Protein 7DKI (pdb70)

Nearest PDB structures (foldseek):
  7dki-assembly2_B  TM=1.009E+00  e=1.718E-21  Bombyx mori
  4n19-assembly1_A  TM=9.966E-01  e=3.597E-18  Homo sapiens
  8ppz-assembly1_A  TM=9.910E-01  e=3.225E-18  Homo sapiens
  4ipx-assembly1_A  TM=9.991E-01  e=5.568E-18  Homo sapiens
  1bl4-assembly1_B  TM=9.847E-01  e=4.727E-18  Homo sapiens

Secondary structure (DSSP, 8-state):
-EEEEEEE---SS--PPTT-EEEEEEEEEETT--EEEEHHHHTS-EEEETTTTSS-HHHHHHHTT--TT-EEEEEE-GGGTTTTT-BTTTB-TT--EEEEEEEEEE-/-EEEEEEE---SS--PPTT-EEEEEEEEEETT--EEEEHHHHTS-EEEETTTTSS-HHHHHHHTT--TT-EEEEEE-GGGTTTTT-BTTTB-TT--EEEEEEEEEE-

Organism: Bombyx mori (NCBI:txid7091)

Structure (mmCIF, N/CA/C/O backbone):
data_7DKI
#
_entry.id   7DKI
#
_cell.length_a   52.409
_cell.length_b   52.409
_cell.length_c   77.109
_cell.angle_alpha   90.000
_cell.angle_beta   90.000
_cell.angle_gamma   120.000
#
_symmetry.space_group_name_H-M   'P 32'
#
loop_
_entity.id
_entity.type
_entity.pdbx_description
1 polymer 'Peptidylprolyl isomerase'
2 non-polymer GLYCEROL
3 water water
#
loop_
_atom_site.group_PDB
_atom_site.id
_atom_site.type_symbol
_atom_site.label_atom_id
_atom_site.label_alt_id
_atom_site.label_comp_id
_atom_site.label_asym_id
_atom_site.label_entity_id
_atom_site.label_seq_id
_atom_site.pdbx_PDB_ins_code
_atom_site.Cartn_x
_atom_site.Cartn_y
_atom_site.Cartn_z
_atom_site.occupancy
_atom_site.B_iso_or_equiv
_atom_site.auth_seq_id
_atom_site.auth_comp_id
_atom_site.auth_asym_id
_atom_site.auth_atom_id
_atom_site.pdbx_PDB_model_num
ATOM 1 N N . GLY A 1 4 ? 7.740 49.592 47.198 1.00 34.74 4 GLY A N 1
ATOM 2 C CA . GLY A 1 4 ? 9.005 50.000 46.616 1.00 30.87 4 GLY A CA 1
ATOM 3 C C . GLY A 1 4 ? 9.851 48.823 46.182 1.00 30.26 4 GLY A C 1
ATOM 4 O O . GLY A 1 4 ? 9.849 48.432 45.012 1.00 29.03 4 GLY A O 1
ATOM 5 N N . VAL 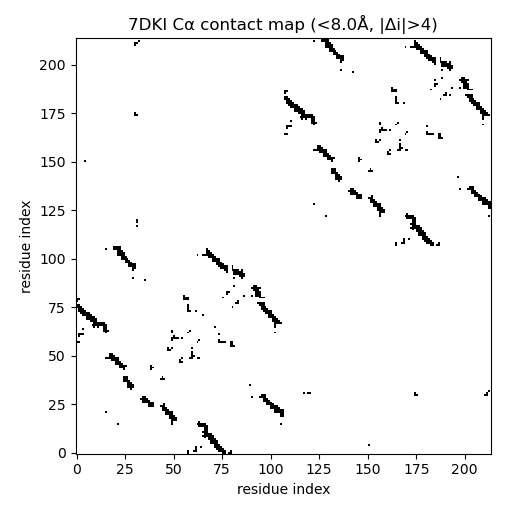A 1 5 ? 10.590 48.251 47.126 1.00 26.24 5 VAL A N 1
ATOM 6 C CA . VAL A 1 5 ? 11.404 47.076 46.866 1.00 24.46 5 VAL A CA 1
ATOM 7 C C . VAL A 1 5 ? 11.102 46.041 47.935 1.00 22.04 5 VAL A C 1
ATOM 8 O O . VAL A 1 5 ? 11.022 46.371 49.122 1.00 22.81 5 VAL A O 1
ATOM 12 N N . THR A 1 6 ? 10.905 44.802 47.508 1.00 16.87 6 THR A N 1
ATOM 13 C CA . THR A 1 6 ? 10.700 43.669 48.394 1.00 20.31 6 THR A CA 1
ATOM 14 C C . THR A 1 6 ? 11.911 42.748 48.309 1.00 20.17 6 THR A C 1
ATOM 15 O O . THR A 1 6 ? 12.367 42.411 47.210 1.00 20.55 6 THR A O 1
ATOM 19 N N . VAL A 1 7 ? 12.421 42.334 49.463 1.00 18.43 7 VAL A N 1
ATOM 20 C CA . VAL A 1 7 ? 13.550 41.412 49.550 1.00 18.88 7 VAL A CA 1
ATOM 21 C C . VAL A 1 7 ? 13.039 40.131 50.186 1.00 19.76 7 VAL A C 1
ATOM 22 O O . VAL A 1 7 ? 12.626 40.144 51.351 1.00 22.16 7 VAL A O 1
ATOM 26 N N . GLU A 1 8 ? 13.069 39.028 49.434 1.00 15.89 8 GLU A N 1
ATOM 27 C CA . GLU A 1 8 ? 12.651 37.710 49.918 1.00 21.49 8 GLU A CA 1
ATOM 28 C C . GLU A 1 8 ? 13.859 36.780 49.973 1.00 19.78 8 GLU A C 1
ATOM 29 O O . GLU A 1 8 ? 14.342 36.320 48.933 1.00 20.57 8 GLU A O 1
ATOM 35 N N . THR A 1 9 ? 14.317 36.472 51.180 1.00 21.17 9 THR A N 1
ATOM 36 C CA . THR A 1 9 ? 15.534 35.685 51.332 1.00 22.43 9 THR A CA 1
ATOM 37 C C . THR A 1 9 ? 15.325 34.249 50.868 1.00 22.87 9 THR A C 1
ATOM 38 O O . THR A 1 9 ? 14.351 33.592 51.249 1.00 23.34 9 THR A O 1
ATOM 42 N N . ILE A 1 10 ? 16.248 33.772 50.040 1.00 18.13 10 ILE A N 1
ATOM 43 C CA . ILE A 1 10 ? 16.271 32.391 49.589 1.00 21.53 10 ILE A CA 1
ATOM 44 C C . ILE A 1 10 ? 17.247 31.561 50.409 1.00 23.99 10 ILE A C 1
ATOM 45 O O . ILE A 1 10 ? 16.981 30.400 50.719 1.00 21.39 10 ILE A O 1
ATOM 50 N N . SER A 1 11 ? 18.394 32.149 50.744 1.00 20.54 11 SER A N 1
ATOM 51 C CA . SER A 1 11 ? 19.447 31.476 51.462 1.00 23.97 11 SER A CA 1
ATOM 52 C C . SER A 1 11 ? 20.029 32.546 52.385 1.00 21.31 11 SER A C 1
ATOM 53 O O . SER A 1 11 ? 20.292 33.676 51.927 1.00 20.71 11 SER A O 1
ATOM 56 N N . PRO A 1 12 ? 20.208 32.261 53.677 1.00 22.26 12 PRO A N 1
ATOM 57 C CA . PRO A 1 12 ? 20.622 33.320 54.606 1.00 17.90 12 PRO A CA 1
ATOM 58 C C . PRO A 1 12 ? 22.086 33.692 54.438 1.00 17.15 12 PRO A C 1
ATOM 59 O O . PRO A 1 12 ? 22.932 32.861 54.101 1.00 19.29 12 PRO A O 1
ATOM 63 N N . GLY A 1 13 ? 22.369 34.973 54.645 1.00 16.72 13 GLY A N 1
ATOM 64 C CA . GLY A 1 13 ? 23.728 35.436 54.829 1.00 17.64 13 GLY A CA 1
ATOM 65 C C . GLY A 1 13 ? 24.152 35.250 56.278 1.00 20.09 13 GLY A C 1
ATOM 66 O O . GLY A 1 13 ? 23.506 34.551 57.060 1.00 20.61 13 GLY A O 1
ATOM 67 N N . ASP A 1 14 ? 25.258 35.893 56.641 1.00 19.75 14 ASP A N 1
ATOM 68 C CA . ASP A 1 14 ? 25.750 35.746 58.011 1.00 20.62 14 ASP A CA 1
ATOM 69 C C . ASP A 1 14 ? 25.025 36.649 58.998 1.00 21.82 14 ASP A C 1
ATOM 70 O O . ASP A 1 14 ? 25.312 36.582 60.193 1.00 23.02 14 ASP A O 1
ATOM 75 N N . GLU A 1 15 ? 24.076 37.455 58.524 1.00 23.90 15 GLU A N 1
ATOM 76 C CA . GLU A 1 15 ? 23.359 38.445 59.327 1.00 24.63 15 GLU A CA 1
ATOM 77 C C . GLU A 1 15 ? 24.301 39.300 60.161 1.00 22.17 15 GLU A C 1
ATOM 78 O O . GLU A 1 15 ? 23.938 39.770 61.237 1.00 25.77 15 GLU A O 1
ATOM 84 N N . SER A 1 16 ? 25.518 39.529 59.668 1.00 19.64 16 SER A N 1
ATOM 85 C CA . SER A 1 16 ? 26.487 40.318 60.422 1.00 21.40 16 SER A CA 1
ATOM 86 C C . SER A 1 16 ? 27.191 41.343 59.550 1.00 22.23 16 SER A C 1
ATOM 87 O O . SER A 1 16 ? 27.572 42.410 60.038 1.00 22.72 16 SER A O 1
ATOM 90 N N . THR A 1 17 ? 27.406 41.015 58.272 1.00 17.94 17 THR A N 1
ATOM 91 C CA . THR A 1 17 ? 28.244 41.812 57.373 1.00 18.87 17 THR A CA 1
ATOM 92 C C . THR A 1 17 ? 27.325 42.447 56.329 1.00 16.67 17 THR A C 1
ATOM 93 O O . THR A 1 17 ? 26.907 41.783 55.378 1.00 16.06 17 THR A O 1
ATOM 97 N N . TYR A 1 18 ? 27.007 43.732 56.514 1.00 16.36 18 TYR A N 1
ATOM 98 C CA . TYR A 1 18 ? 26.061 44.474 55.684 1.00 16.43 18 TYR A CA 1
ATOM 99 C C . TYR A 1 18 ? 26.755 45.610 54.941 1.00 16.21 18 TYR A C 1
ATOM 100 O O . TYR A 1 18 ? 27.671 46.232 55.484 1.00 20.21 18 TYR A O 1
ATOM 109 N N . PRO A 1 19 ? 26.323 45.925 53.716 1.00 16.32 19 PRO A N 1
ATOM 110 C CA . PRO A 1 19 ?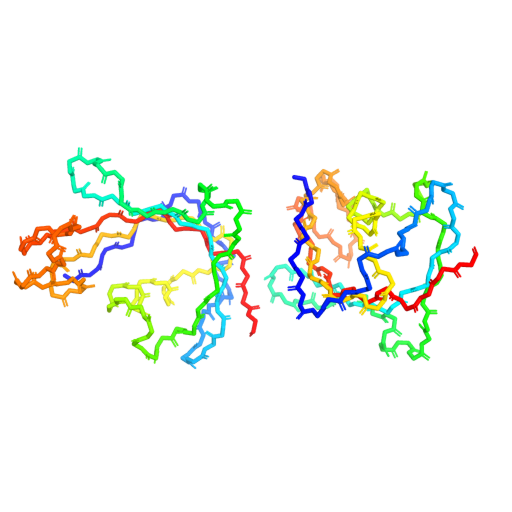 26.959 47.023 52.969 1.00 15.72 19 PRO A CA 1
ATOM 111 C C . PRO A 1 19 ? 26.767 48.368 53.653 1.00 16.96 19 PRO A C 1
ATOM 112 O O . PRO A 1 19 ? 25.718 48.651 54.242 1.00 20.37 19 PRO A O 1
ATOM 116 N N . LYS A 1 20 ? 27.795 49.201 53.563 1.00 16.20 20 LYS A N 1
ATOM 117 C CA . LYS A 1 20 ? 27.724 50.588 54.001 1.00 17.92 20 LYS A CA 1
ATOM 118 C C . LYS A 1 20 ? 27.544 51.503 52.801 1.00 18.78 20 LYS A C 1
ATOM 119 O O . LYS A 1 20 ? 27.841 51.138 51.664 1.00 16.83 20 LYS A O 1
ATOM 125 N N . SER A 1 21 ? 27.059 52.710 53.072 1.00 17.92 21 SER A N 1
ATOM 126 C CA . SER A 1 21 ? 26.847 53.679 52.009 1.00 19.45 21 SER A CA 1
ATOM 127 C C . SER A 1 21 ? 28.159 53.989 51.297 1.00 20.66 21 SER A C 1
ATOM 128 O O . SER A 1 21 ? 29.161 54.336 51.932 1.00 17.90 21 SER A O 1
ATOM 131 N N . GLY A 1 22 ? 28.151 53.857 49.965 1.00 20.37 22 GLY A N 1
ATOM 132 C CA . GLY A 1 22 ? 29.340 54.051 49.163 1.00 18.09 22 GLY A CA 1
ATOM 133 C C . GLY A 1 22 ? 30.233 52.834 49.019 1.00 22.86 22 GLY A C 1
ATOM 134 O O . GLY A 1 22 ? 31.208 52.888 48.261 1.00 22.95 22 GLY A O 1
ATOM 135 N N . GLN A 1 23 ? 29.942 51.734 49.704 1.00 18.26 23 GLN A N 1
ATOM 136 C CA . GLN A 1 23 ? 30.863 50.608 49.687 1.00 17.35 23 GLN A CA 1
ATOM 137 C C . GLN A 1 23 ? 30.780 49.851 48.363 1.00 22.94 23 GLN A C 1
ATOM 138 O O . GLN A 1 23 ? 29.717 49.740 47.748 1.00 18.25 23 GLN A O 1
ATOM 144 N N . THR A 1 24 ? 31.920 49.317 47.935 1.00 21.65 24 THR A N 1
ATOM 145 C CA . THR A 1 24 ? 31.932 48.425 46.787 1.00 21.29 24 THR A CA 1
ATOM 146 C C . THR A 1 24 ? 31.388 47.067 47.202 1.00 19.49 24 THR A C 1
ATOM 147 O O . THR A 1 24 ? 31.855 46.466 48.178 1.00 17.39 24 THR A O 1
ATOM 151 N N . VAL A 1 25 ? 30.385 46.608 46.460 1.00 15.57 25 VAL A N 1
ATOM 152 C CA . VAL A 1 25 ? 29.666 45.368 46.703 1.00 17.28 25 VAL A CA 1
ATOM 153 C C . VAL A 1 25 ? 29.852 44.467 45.487 1.00 16.72 25 VAL A C 1
ATOM 154 O O . VAL A 1 25 ? 29.908 44.961 44.355 1.00 18.66 25 VAL A O 1
ATOM 158 N N . VAL A 1 26 ? 29.949 43.156 45.711 1.00 16.75 26 VAL A N 1
ATOM 159 C CA . VAL A 1 26 ? 30.131 42.173 44.637 1.00 17.18 26 VAL A CA 1
ATOM 160 C C . VAL A 1 26 ? 28.985 41.172 44.693 1.00 16.62 26 VAL A C 1
ATOM 161 O O . VAL A 1 26 ? 28.790 40.500 45.712 1.00 15.88 26 VAL A O 1
ATOM 165 N N . VAL A 1 27 ? 28.244 41.053 43.589 1.00 19.41 27 VAL A N 1
ATOM 166 C CA . VAL A 1 27 ? 27.064 40.202 43.519 1.00 16.49 27 VAL A CA 1
ATOM 167 C C . VAL A 1 27 ? 27.131 39.338 42.266 1.00 14.21 27 VAL A C 1
ATOM 168 O O . VAL A 1 27 ? 27.828 39.653 41.297 1.00 14.82 27 VAL A O 1
ATOM 172 N N . HIS A 1 28 ? 26.392 38.229 42.301 1.00 12.68 28 HIS A N 1
ATOM 173 C CA . HIS A 1 28 ? 25.925 37.553 41.091 1.00 16.35 28 HIS A CA 1
ATOM 174 C C . HIS A 1 28 ? 24.417 37.752 41.003 1.00 16.97 28 HIS A C 1
ATOM 175 O O . HIS A 1 28 ? 23.715 37.655 42.016 1.00 13.99 28 HIS A O 1
ATOM 182 N N . TYR A 1 29 ? 23.910 38.024 39.806 1.00 13.09 29 TYR A N 1
ATOM 183 C CA . TYR A 1 29 ? 22.498 38.375 39.722 1.00 14.48 29 TYR A CA 1
ATOM 184 C C . TYR A 1 29 ? 21.925 37.957 38.382 1.00 17.02 29 TYR A C 1
ATOM 185 O O . TYR A 1 29 ? 22.646 37.789 37.395 1.00 16.13 29 TYR A O 1
ATOM 194 N N . THR A 1 30 ? 20.604 37.794 38.373 1.00 15.42 30 THR A N 1
ATOM 195 C CA . THR A 1 30 ? 19.817 37.632 37.164 1.00 15.73 30 THR A CA 1
ATOM 196 C C . THR A 1 30 ? 18.582 38.501 37.311 1.00 18.40 30 THR A C 1
ATOM 197 O O . THR A 1 30 ? 17.909 38.448 38.344 1.00 17.98 30 THR A O 1
ATOM 201 N N . GLY A 1 31 ? 18.292 39.298 36.288 1.00 15.59 31 GLY A N 1
ATOM 202 C CA . GLY A 1 31 ? 17.130 40.167 36.278 1.00 17.19 31 GLY A CA 1
ATOM 203 C C . GLY A 1 31 ? 16.141 39.710 35.220 1.00 20.91 31 GLY A C 1
ATOM 204 O O . GLY A 1 31 ? 16.524 39.412 34.083 1.00 16.53 31 GLY A O 1
ATOM 205 N N . THR A 1 32 ? 14.868 39.649 35.612 1.00 16.80 32 THR A N 1
ATOM 206 C CA . THR A 1 32 ? 13.811 39.234 34.700 1.00 19.56 32 THR A CA 1
ATOM 207 C C . THR A 1 32 ? 12.621 40.164 34.853 1.00 19.71 32 THR A C 1
ATOM 208 O O . THR A 1 32 ? 12.434 40.809 35.890 1.00 16.00 32 THR A O 1
ATOM 212 N N . LEU A 1 33 ? 11.821 40.226 33.793 1.00 17.70 33 LEU A N 1
ATOM 213 C CA . LEU A 1 33 ? 10.482 40.780 33.900 1.00 21.58 33 LEU A CA 1
ATOM 214 C C . LEU A 1 33 ? 9.589 39.787 34.635 1.00 20.37 33 LEU A C 1
ATOM 215 O O . LEU A 1 33 ? 9.912 38.603 34.768 1.00 20.93 33 LEU A O 1
ATOM 220 N N . THR A 1 34 ? 8.437 40.278 35.100 1.00 21.22 34 THR A N 1
ATOM 221 C CA . THR A 1 34 ? 7.535 39.420 35.859 1.00 24.81 34 THR A CA 1
ATOM 222 C C . THR A 1 34 ? 7.001 38.267 35.022 1.00 29.50 34 THR A C 1
ATOM 223 O O . THR A 1 34 ? 6.481 37.297 35.586 1.00 28.80 34 THR A O 1
ATOM 227 N N . ASN A 1 35 ? 7.123 38.335 33.697 1.00 28.33 35 ASN A N 1
ATOM 228 C CA . ASN A 1 35 ? 6.803 37.179 32.876 1.00 28.56 35 ASN A CA 1
ATOM 229 C C . ASN A 1 35 ? 7.959 36.190 32.814 1.00 31.31 35 ASN A C 1
ATOM 230 O O . ASN A 1 35 ? 7.879 35.194 32.091 1.00 28.49 35 ASN A O 1
ATOM 235 N N . GLY A 1 36 ? 9.022 36.439 33.572 1.00 32.14 36 GLY A N 1
ATOM 236 C CA . GLY A 1 36 ? 10.181 35.580 33.561 1.00 32.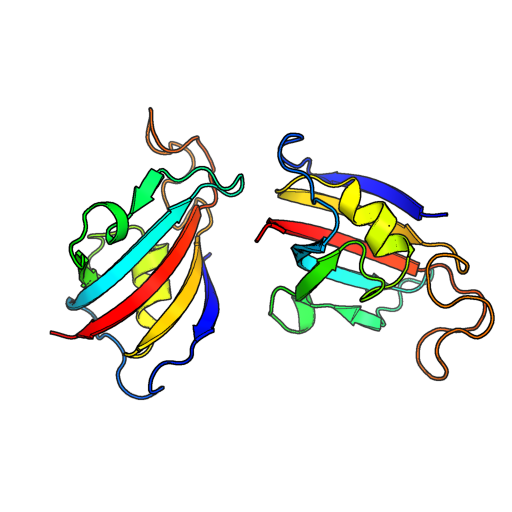38 36 GLY A CA 1
ATOM 237 C C . GLY A 1 36 ? 11.192 35.843 32.467 1.00 31.97 36 GLY A C 1
ATOM 238 O O . GLY A 1 36 ? 12.265 35.225 32.486 1.00 32.65 36 GLY A O 1
ATOM 239 N N . LYS A 1 37 ? 10.896 36.729 31.512 1.00 27.26 37 LYS A N 1
ATOM 240 C CA . LYS A 1 37 ? 11.865 37.049 30.463 1.00 29.40 37 LYS A CA 1
ATOM 241 C C . LYS A 1 37 ? 13.117 37.680 31.063 1.00 23.51 37 LYS A C 1
ATOM 242 O O . LYS A 1 37 ? 13.060 38.744 31.686 1.00 19.37 37 LYS A O 1
ATOM 248 N N . LYS A 1 38 ? 14.249 37.038 30.845 1.00 23.05 38 LYS A N 1
ATOM 249 C CA . LYS A 1 38 ? 15.514 37.526 31.355 1.00 23.31 38 LYS A CA 1
ATOM 250 C C . LYS A 1 38 ? 16.050 38.675 30.498 1.00 21.93 38 LYS A C 1
ATOM 251 O O . LYS A 1 38 ? 16.003 38.629 29.268 1.00 21.25 38 LYS A O 1
ATOM 257 N N . PHE A 1 39 ? 16.567 39.723 31.150 1.00 21.19 39 PHE A N 1
ATOM 258 C CA . PHE A 1 39 ? 17.171 40.823 30.409 1.00 18.83 39 PHE A CA 1
ATOM 259 C C . PHE A 1 39 ? 18.607 41.127 30.807 1.00 21.17 39 PHE A C 1
ATOM 260 O O . PHE A 1 39 ? 19.249 41.939 30.130 1.00 15.28 39 PHE A O 1
ATOM 268 N N . ASP A 1 40 ? 19.130 40.515 31.871 1.00 17.25 40 ASP A N 1
ATOM 269 C CA . ASP A 1 40 ? 20.491 40.790 32.320 1.00 16.45 40 ASP A CA 1
ATOM 270 C C . ASP A 1 40 ? 20.907 39.669 33.261 1.00 18.39 40 ASP A C 1
ATOM 271 O O . ASP A 1 40 ? 20.075 39.157 34.018 1.00 18.98 40 ASP A O 1
ATOM 276 N N . SER A 1 41 ? 22.179 39.282 33.212 1.00 14.86 41 SER A N 1
ATOM 277 C CA . SER A 1 41 ? 22.662 38.266 34.149 1.00 17.59 41 SER A CA 1
ATOM 278 C C . SER A 1 41 ? 24.179 38.309 34.209 1.00 15.80 41 SER A C 1
ATOM 279 O O . SER A 1 41 ? 24.840 38.060 33.197 1.00 14.81 41 SER A O 1
ATOM 282 N N . SER A 1 42 ? 24.734 38.588 35.394 1.00 13.89 42 SER A N 1
ATOM 283 C CA . SER A 1 42 ? 26.170 38.395 35.574 1.00 14.56 42 SER A CA 1
ATOM 284 C C . SER A 1 42 ? 26.545 36.916 35.508 1.00 17.23 42 SER A C 1
ATOM 285 O O . SER A 1 42 ? 27.690 36.576 35.191 1.00 16.39 42 SER A O 1
ATOM 288 N N . ARG A 1 43 ? 25.618 36.023 35.856 1.00 14.95 43 ARG A N 1
ATOM 289 C CA . ARG A 1 43 ? 25.928 34.602 35.779 1.00 16.94 43 ARG A CA 1
ATOM 290 C C . ARG A 1 43 ? 26.143 34.169 34.336 1.00 18.58 43 ARG A C 1
ATOM 291 O O . ARG A 1 43 ? 27.059 33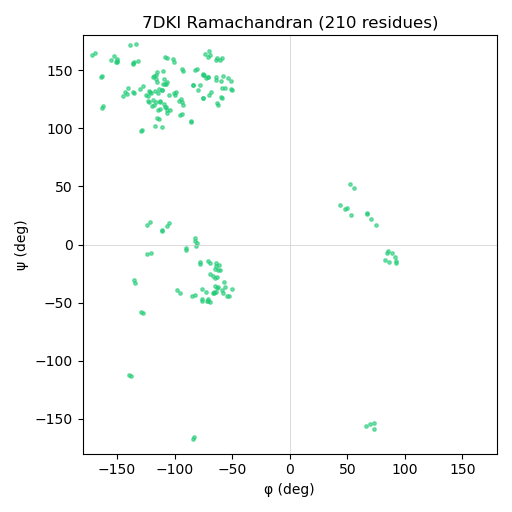.391 34.047 1.00 18.48 43 ARG A O 1
ATOM 299 N N . ASP A 1 44 ? 25.316 34.663 33.412 1.00 16.49 44 ASP A N 1
ATOM 300 C CA . ASP A 1 44 ? 25.541 34.366 32.001 1.00 19.26 44 ASP A CA 1
ATOM 301 C C . ASP A 1 44 ? 26.862 34.941 31.517 1.00 21.48 44 ASP A C 1
ATOM 302 O O . ASP A 1 44 ? 27.542 34.331 30.685 1.00 20.16 44 ASP A O 1
ATOM 307 N N . ARG A 1 45 ? 27.237 36.128 32.000 1.00 17.79 45 ARG A N 1
ATOM 308 C CA . ARG A 1 45 ? 28.541 36.669 31.627 1.00 17.19 45 ARG A CA 1
ATOM 309 C C . ARG A 1 45 ? 29.690 35.880 32.248 1.00 19.63 45 ARG A C 1
ATOM 310 O O . ARG A 1 45 ? 30.833 36.030 31.806 1.00 22.51 45 ARG A O 1
ATOM 318 N N . GLY A 1 46 ? 29.415 35.051 33.255 1.00 16.89 46 GLY A N 1
ATOM 319 C CA . GLY A 1 46 ? 30.466 34.331 33.953 1.00 19.00 46 GLY A CA 1
ATOM 320 C C . GLY A 1 46 ? 31.404 35.206 34.763 1.00 23.17 46 GLY A C 1
ATOM 321 O O . GLY A 1 46 ? 32.565 34.830 34.977 1.00 16.95 46 GLY A O 1
ATOM 322 N N . LYS A 1 47 ? 30.939 36.373 35.223 1.00 17.58 47 LYS A N 1
ATOM 323 C CA . LYS A 1 47 ? 31.781 37.257 36.026 1.00 21.91 47 LYS A CA 1
ATOM 324 C C . LYS A 1 47 ? 30.971 37.915 37.140 1.00 20.48 47 LYS A C 1
ATOM 325 O O . LYS A 1 47 ? 29.903 38.493 36.863 1.00 19.42 47 LYS A O 1
ATOM 331 N N . PRO A 1 48 ? 31.442 37.861 38.391 1.00 17.44 48 PRO A N 1
ATOM 332 C CA . PRO A 1 48 ? 30.765 38.606 39.459 1.00 18.48 48 PRO A CA 1
ATOM 333 C C . PRO A 1 48 ? 30.729 40.086 39.116 1.00 17.67 48 PRO A C 1
ATOM 334 O O . PRO A 1 48 ? 31.659 40.621 38.509 1.00 20.05 48 PRO A O 1
ATOM 338 N N . PHE A 1 49 ? 29.639 40.742 39.503 1.00 17.85 49 PHE A N 1
ATOM 339 C CA . PHE A 1 49 ? 29.397 42.138 39.155 1.00 18.36 49 PHE A CA 1
ATOM 340 C C . PHE A 1 49 ? 29.638 43.044 40.359 1.00 18.10 49 PHE A C 1
ATOM 341 O O . PHE A 1 49 ? 29.076 42.813 41.439 1.00 17.21 49 PHE A O 1
ATOM 349 N N . LYS A 1 50 ? 30.451 44.084 40.161 1.00 18.14 50 LYS A N 1
ATOM 350 C CA . LYS A 1 50 ? 30.820 45.029 41.211 1.00 22.13 50 LYS A CA 1
ATOM 351 C C . LYS A 1 50 ? 30.117 46.361 41.003 1.00 18.24 50 LYS A C 1
ATOM 352 O O . LYS A 1 50 ? 30.027 46.853 39.878 1.00 20.12 50 LYS A O 1
ATOM 358 N N . PHE A 1 51 ? 29.655 46.963 42.094 1.00 16.28 51 PHE A N 1
ATOM 359 C CA . PHE A 1 51 ? 29.089 48.302 42.022 1.00 18.87 51 PHE A CA 1
ATOM 360 C C . PHE A 1 51 ? 29.212 48.955 43.392 1.00 20.76 51 PHE A C 1
ATOM 361 O O . PHE A 1 51 ? 29.370 48.277 44.413 1.00 19.76 51 PHE A O 1
ATOM 369 N N . ARG A 1 52 ? 29.163 50.284 43.399 1.00 20.34 52 ARG A N 1
ATOM 370 C CA . ARG A 1 52 ? 29.176 51.044 44.645 1.00 23.37 52 ARG A CA 1
ATOM 371 C C . ARG A 1 52 ? 27.738 51.306 45.066 1.00 24.06 52 ARG A C 1
ATOM 372 O O . ARG A 1 52 ? 26.981 51.949 44.332 1.00 22.92 52 ARG A O 1
ATOM 380 N N . ILE A 1 53 ? 27.370 50.829 46.239 1.00 19.21 53 ILE A N 1
ATOM 381 C CA . ILE A 1 53 ? 25.988 50.936 46.670 1.00 17.88 53 ILE A CA 1
ATOM 382 C C . ILE A 1 53 ? 25.726 52.335 47.212 1.00 19.41 53 ILE A C 1
ATOM 383 O O . ILE A 1 53 ? 26.628 53.022 47.704 1.00 22.57 53 ILE A O 1
ATOM 388 N N . GLY A 1 54 ? 24.481 52.778 47.084 1.00 19.34 54 GLY A N 1
ATOM 389 C CA . GLY A 1 54 ? 24.088 54.059 47.630 1.00 22.86 54 GLY A CA 1
ATOM 390 C C . GLY A 1 54 ? 24.574 55.257 46.856 1.00 29.22 54 GLY A C 1
ATOM 391 O O . GLY A 1 54 ? 24.570 56.363 47.394 1.00 32.44 54 GLY A O 1
ATOM 392 N N . LYS A 1 55 ? 25.001 55.071 45.604 1.00 25.42 55 LYS A N 1
ATOM 393 C CA . LYS A 1 55 ? 25.522 56.150 44.773 1.00 25.70 55 LYS A CA 1
ATOM 394 C C . LYS A 1 55 ? 24.729 56.309 43.480 1.00 31.05 55 LYS A C 1
ATOM 395 O O . LYS A 1 55 ? 25.243 56.879 42.513 1.00 27.49 55 LYS A O 1
ATOM 401 N N . SER A 1 56 ? 23.504 55.785 43.422 1.00 29.67 56 SER A N 1
ATOM 402 C CA . SER A 1 56 ? 22.703 55.842 42.194 1.00 30.82 56 SER A CA 1
ATOM 403 C C . SER A 1 56 ? 23.453 55.276 40.986 1.00 28.03 56 SER A C 1
ATOM 404 O O . SER A 1 56 ? 23.181 55.652 39.844 1.00 33.58 56 SER A O 1
ATOM 407 N N . GLU A 1 57 ? 24.411 54.372 41.219 1.00 29.27 57 GLU A N 1
ATOM 408 C CA . GLU A 1 57 ? 25.077 53.651 40.136 1.00 27.76 57 GLU A CA 1
ATOM 409 C C . GLU A 1 57 ? 24.230 52.510 39.584 1.00 27.46 57 GLU A C 1
ATOM 410 O O . GLU A 1 57 ? 24.560 51.959 38.527 1.00 25.00 57 GLU A O 1
ATOM 416 N N . VAL A 1 58 ? 23.186 52.121 40.305 1.00 21.74 58 VAL A N 1
ATOM 417 C CA . VAL A 1 58 ? 22.259 51.070 39.919 1.00 21.47 58 VAL A CA 1
ATOM 418 C C . VAL A 1 58 ? 20.871 51.578 40.278 1.00 21.47 58 VAL A C 1
ATOM 419 O O . VAL A 1 58 ? 20.723 52.606 40.941 1.00 20.15 58 VAL A O 1
ATOM 423 N N . ILE A 1 59 ? 19.846 50.840 39.847 1.00 19.57 59 ILE A N 1
ATOM 424 C CA . ILE A 1 59 ? 18.483 51.287 40.122 1.00 19.82 59 ILE A CA 1
ATOM 425 C C . ILE A 1 59 ? 18.269 51.405 41.630 1.00 23.75 59 ILE A C 1
ATOM 426 O O . ILE A 1 59 ? 19.010 50.837 42.449 1.00 22.54 59 ILE A O 1
ATOM 431 N N . ARG A 1 60 ? 17.237 52.164 41.998 1.00 19.17 60 ARG A N 1
ATOM 432 C CA . ARG A 1 60 ? 17.016 52.459 43.407 1.00 23.60 60 ARG A CA 1
ATOM 433 C C . ARG A 1 60 ? 16.692 51.196 44.196 1.00 23.20 60 ARG A C 1
ATOM 434 O O . ARG A 1 60 ? 17.093 51.058 45.360 1.00 22.72 60 ARG A O 1
ATOM 442 N N . GLY A 1 61 ? 15.972 50.259 43.581 1.00 22.63 61 GLY A N 1
ATOM 443 C CA . GLY A 1 61 ? 15.680 49.003 44.254 1.00 19.66 61 GLY A CA 1
ATOM 444 C C . GLY A 1 61 ? 16.924 48.267 44.716 1.00 17.62 61 GLY A C 1
ATOM 445 O O . GLY A 1 61 ? 16.917 47.629 45.773 1.00 17.26 61 GLY A O 1
ATOM 446 N N . TRP A 1 62 ? 18.006 48.325 43.924 1.00 17.42 62 TRP A N 1
ATOM 447 C CA . TRP A 1 62 ? 19.262 47.705 44.347 1.00 20.55 62 TRP A CA 1
ATOM 448 C C . TRP A 1 62 ? 19.875 48.457 45.523 1.00 18.24 62 TRP A C 1
ATOM 449 O O . TRP A 1 62 ? 20.268 47.847 46.527 1.00 19.93 62 TRP A O 1
ATOM 460 N N . ASP A 1 63 ? 19.992 49.783 45.413 1.00 19.08 63 ASP A N 1
ATOM 461 C CA . ASP A 1 63 ? 20.574 50.548 46.513 1.00 23.73 63 ASP A CA 1
ATOM 462 C C . ASP A 1 63 ? 19.841 50.276 47.824 1.00 19.65 63 ASP A C 1
ATOM 463 O O . ASP A 1 63 ? 20.470 50.086 48.870 1.00 21.54 63 ASP A O 1
ATOM 468 N N . GLU A 1 64 ? 18.504 50.259 47.779 1.00 18.89 64 GLU A N 1
ATOM 469 C CA . GLU A 1 64 ? 17.700 49.990 48.970 1.00 24.09 64 GLU A CA 1
ATOM 470 C C . GLU A 1 64 ? 17.798 48.535 49.395 1.00 22.59 64 GLU A C 1
ATOM 471 O O . GLU A 1 64 ? 17.985 48.231 50.583 1.00 22.31 64 GLU A O 1
ATOM 477 N N . GLY A 1 65 ? 17.623 47.626 48.440 1.00 20.08 65 GLY A N 1
ATOM 478 C CA . GLY A 1 65 ? 17.452 46.216 48.724 1.00 20.27 65 GLY A CA 1
ATOM 479 C C . GLY A 1 65 ? 18.740 45.511 49.082 1.00 17.40 65 GLY A C 1
ATOM 480 O O . GLY A 1 65 ? 18.785 44.758 50.062 1.00 18.24 65 GLY A O 1
ATOM 481 N N . VAL A 1 66 ? 19.796 45.744 48.298 1.00 16.98 66 VAL A N 1
ATOM 482 C CA . VAL A 1 66 ? 21.060 45.074 48.581 1.00 17.52 66 VAL A CA 1
ATOM 483 C C . VAL A 1 66 ? 21.609 45.540 49.923 1.00 17.12 66 VAL A C 1
ATOM 484 O O . VAL A 1 66 ? 22.318 44.792 50.606 1.00 17.74 66 VAL A O 1
ATOM 488 N N . ALA A 1 67 ? 21.289 46.772 50.326 1.00 16.15 67 ALA A N 1
ATOM 489 C CA . ALA A 1 67 ? 21.718 47.248 51.638 1.00 17.36 67 ALA A CA 1
ATOM 490 C C . ALA A 1 67 ? 21.098 46.445 52.767 1.00 18.16 67 ALA A C 1
ATOM 491 O O . ALA A 1 67 ? 21.592 46.511 53.899 1.00 18.28 67 ALA A O 1
ATOM 493 N N . LYS A 1 68 ? 20.009 45.720 52.502 1.00 15.84 68 LYS A N 1
ATOM 494 C CA . LYS A 1 68 ? 19.387 44.875 53.511 1.00 16.13 68 LYS A CA 1
ATOM 495 C C . LYS A 1 68 ? 19.954 43.464 53.522 1.00 17.28 68 LYS A C 1
ATOM 496 O O . LYS A 1 68 ? 19.585 42.671 54.394 1.00 17.23 68 LYS A O 1
ATOM 502 N N . MET A 1 69 ? 20.841 43.129 52.585 1.00 15.55 69 MET A N 1
ATOM 503 C CA . MET A 1 69 ? 21.395 41.786 52.522 1.00 16.21 69 MET A CA 1
ATOM 504 C C . MET A 1 69 ? 22.705 41.706 53.300 1.00 17.63 69 MET A C 1
ATOM 505 O O . MET A 1 69 ? 23.454 42.682 53.397 1.00 15.26 69 MET A O 1
ATOM 510 N N . SER A 1 70 ? 22.979 40.529 53.860 1.00 16.70 70 SER A N 1
ATOM 511 C CA . SER A 1 70 ? 24.262 40.275 54.497 1.00 16.56 70 SER A CA 1
ATOM 512 C C . SER A 1 70 ? 25.102 39.345 53.622 1.00 16.74 70 SER A C 1
ATOM 513 O O . SER A 1 70 ? 24.586 38.639 52.750 1.00 15.78 70 SER A O 1
ATOM 516 N N . VAL A 1 71 ? 26.415 39.338 53.864 1.00 15.26 71 VAL A N 1
ATOM 517 C CA . VAL A 1 71 ? 27.304 38.565 53.001 1.00 15.27 71 VAL A CA 1
ATOM 518 C C . VAL A 1 71 ? 26.908 37.092 53.004 1.00 15.80 71 VAL A C 1
ATOM 519 O O . VAL A 1 71 ? 26.630 36.499 54.053 1.00 17.46 71 VAL A O 1
ATOM 523 N N . GLY A 1 72 ? 26.866 36.498 51.813 1.00 16.70 72 GLY A N 1
ATOM 524 C CA . GLY A 1 72 ? 26.422 35.135 51.652 1.00 16.75 72 GLY A CA 1
ATOM 525 C C . GLY A 1 72 ? 24.951 34.986 51.347 1.00 18.52 72 GLY A C 1
ATOM 526 O O . GLY A 1 72 ? 24.533 33.905 50.917 1.00 19.06 72 GLY A O 1
ATOM 527 N N . GLU A 1 73 ? 24.157 36.036 51.537 1.00 14.52 73 GLU A N 1
ATOM 528 C CA . GLU A 1 73 ? 22.720 35.927 51.343 1.00 15.35 73 GLU A CA 1
ATOM 529 C C . GLU A 1 73 ? 22.363 35.826 49.868 1.00 17.69 73 GLU A C 1
ATOM 530 O O . GLU A 1 73 ? 22.982 36.464 49.014 1.00 16.99 73 GLU A O 1
ATOM 536 N N . ARG A 1 74 ? 21.350 35.018 49.569 1.00 15.96 74 ARG A N 1
ATOM 537 C CA . ARG A 1 74 ? 20.732 34.990 48.251 1.00 16.24 74 ARG A CA 1
ATOM 538 C C . ARG A 1 74 ? 19.256 35.316 48.419 1.00 18.28 74 ARG A C 1
ATOM 539 O O . ARG A 1 74 ? 18.587 34.746 49.291 1.00 18.20 74 ARG A O 1
ATOM 547 N N . ALA A 1 75 ? 18.757 36.251 47.610 1.00 15.79 75 ALA A N 1
ATOM 548 C CA . ALA A 1 75 ? 17.401 36.743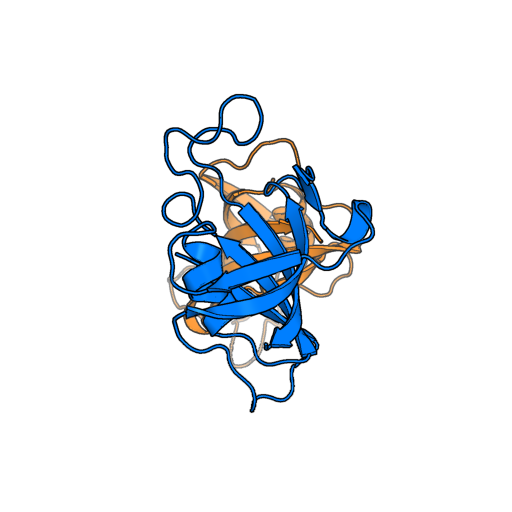 47.801 1.00 20.23 75 ALA A CA 1
ATOM 549 C C . ALA A 1 75 ? 16.807 37.167 46.469 1.00 20.58 75 ALA A C 1
ATOM 550 O O . ALA A 1 75 ? 17.525 37.461 45.505 1.00 20.27 75 ALA A O 1
ATOM 552 N N . LYS A 1 76 ? 15.478 37.181 46.426 1.00 17.62 76 LYS A N 1
ATOM 553 C CA . LYS A 1 76 ? 14.747 37.768 45.311 1.00 20.18 76 LYS A CA 1
ATOM 554 C C . LYS A 1 76 ? 14.414 39.209 45.673 1.00 20.61 76 LYS A C 1
ATOM 555 O O . LYS A 1 76 ? 13.823 39.465 46.727 1.00 19.92 76 LYS A O 1
ATOM 561 N N . LEU A 1 77 ? 14.818 40.142 44.816 1.00 17.94 77 LEU A N 1
ATOM 562 C CA . LEU A 1 77 ? 14.500 41.553 44.954 1.00 19.35 77 LEU A CA 1
ATOM 563 C C . LEU A 1 77 ? 13.467 41.910 43.906 1.00 21.19 77 LEU A C 1
ATOM 564 O O . LEU A 1 77 ? 13.761 41.867 42.703 1.00 19.81 77 LEU A O 1
ATOM 569 N N . THR A 1 78 ? 12.283 42.293 44.357 1.00 19.38 78 THR A N 1
ATOM 570 C CA . THR A 1 78 ? 11.233 42.761 43.472 1.00 19.44 78 THR A CA 1
ATOM 571 C C . THR A 1 78 ? 11.161 44.281 43.588 1.00 21.05 78 THR A C 1
ATOM 572 O O . THR A 1 78 ? 10.849 44.815 44.660 1.00 20.85 78 THR A O 1
ATOM 576 N N . CYS A 1 79 ? 11.469 44.964 42.488 1.00 19.86 79 CYS A N 1
ATOM 577 C CA . CYS A 1 79 ? 11.532 46.418 42.412 1.00 19.22 79 CYS A CA 1
ATOM 578 C C . CYS A 1 79 ? 10.352 46.916 41.590 1.00 21.40 79 CYS A C 1
ATOM 579 O O . CYS A 1 79 ? 10.213 46.547 40.419 1.00 24.67 79 CYS A O 1
ATOM 582 N N . SER A 1 80 ? 9.519 47.760 42.193 1.00 22.70 80 SER A N 1
ATOM 583 C CA . SER A 1 80 ? 8.433 48.400 41.470 1.00 27.53 80 SER A CA 1
ATOM 584 C C . SER A 1 80 ? 9.001 49.426 40.495 1.00 22.67 80 SER A C 1
ATOM 585 O O . SER A 1 80 ? 10.173 49.798 40.584 1.00 22.95 80 SER A O 1
ATOM 588 N N . PRO A 1 81 ? 8.179 49.914 39.559 1.00 24.44 81 PRO A N 1
ATOM 589 C CA . PRO A 1 81 ? 8.688 50.872 38.560 1.00 21.47 81 PRO A CA 1
ATOM 590 C C . PRO A 1 81 ? 9.405 52.064 39.164 1.00 23.54 81 PRO A C 1
ATOM 591 O O . PRO A 1 81 ? 10.473 52.446 38.670 1.00 23.69 81 PRO A O 1
ATOM 595 N N . ASP A 1 82 ? 8.849 52.666 40.222 1.00 21.46 82 ASP A N 1
ATOM 596 C CA . ASP A 1 82 ? 9.494 53.817 40.846 1.00 23.60 82 ASP A CA 1
ATOM 597 C C . ASP A 1 82 ? 10.878 53.491 41.387 1.00 26.48 82 ASP A C 1
ATOM 598 O O . ASP A 1 82 ? 11.687 54.405 41.581 1.00 27.08 82 ASP A O 1
ATOM 603 N N . TYR A 1 83 ? 11.165 52.219 41.662 1.00 22.10 83 TYR A N 1
ATOM 604 C CA . TYR A 1 83 ? 12.485 51.813 42.123 1.00 22.60 83 TYR A CA 1
ATOM 605 C C . TYR A 1 83 ? 13.286 51.124 41.029 1.00 22.59 83 TYR A C 1
ATOM 606 O O . TYR A 1 83 ? 14.252 50.414 41.324 1.00 20.77 83 TYR A O 1
ATOM 615 N N . ALA A 1 84 ? 12.897 51.315 39.773 1.00 21.95 84 ALA A N 1
ATOM 616 C CA . ALA A 1 84 ? 13.575 50.680 38.653 1.00 19.26 84 ALA A CA 1
ATOM 617 C C . ALA A 1 84 ? 13.674 51.686 37.511 1.00 18.30 84 ALA A C 1
ATOM 618 O O . ALA A 1 84 ? 14.355 52.706 37.652 1.00 19.01 84 ALA A O 1
ATOM 620 N N . TYR A 1 85 ? 12.974 51.455 36.401 1.00 21.99 85 TYR A N 1
ATOM 621 C CA . TYR A 1 85 ? 13.049 52.368 35.261 1.00 21.99 85 TYR A CA 1
ATOM 622 C C . TYR A 1 85 ? 11.761 53.156 35.021 1.00 24.22 85 TYR A C 1
ATOM 623 O O . TYR A 1 85 ? 11.621 53.791 33.968 1.00 26.72 85 TYR A O 1
ATOM 632 N N . GLY A 1 86 ? 10.820 53.131 35.960 1.00 23.59 86 GLY A N 1
ATOM 633 C CA . GLY A 1 86 ? 9.724 54.086 35.947 1.00 24.14 86 GLY A CA 1
ATOM 634 C C . GLY A 1 86 ? 8.739 53.970 34.788 1.00 26.09 86 GLY A C 1
ATOM 635 O O . GLY A 1 86 ? 8.552 52.915 34.168 1.00 23.83 86 GLY A O 1
ATOM 636 N N . GLN A 1 87 ? 8.083 55.102 34.513 1.00 27.40 87 GLN A N 1
ATOM 637 C CA . GLN A 1 87 ? 7.082 55.130 33.451 1.00 27.21 87 GLN A CA 1
ATOM 638 C C . GLN A 1 87 ? 7.741 55.062 32.074 1.00 25.51 87 GLN A C 1
ATOM 639 O O . GLN A 1 87 ? 7.267 54.345 31.188 1.00 27.01 87 GLN A O 1
ATOM 641 N N . GLN A 1 88 ? 8.855 55.772 31.885 1.00 22.85 88 GLN A N 1
ATOM 642 C CA . GLN A 1 88 ? 9.557 55.703 30.607 1.00 28.15 88 GLN A CA 1
ATOM 643 C C . GLN A 1 88 ? 10.094 54.301 30.342 1.00 30.51 88 GLN A C 1
ATOM 644 O O . GLN A 1 88 ? 10.021 53.803 29.213 1.00 30.29 88 GLN A O 1
ATOM 646 N N . GLY A 1 89 ? 10.636 53.644 31.366 1.00 23.93 89 GLY A N 1
ATOM 647 C CA . GLY A 1 89 ? 11.261 52.364 31.084 1.00 21.46 89 GLY A CA 1
ATOM 648 C C . GLY A 1 89 ? 12.582 52.561 30.348 1.00 24.04 89 GLY A C 1
ATOM 649 O O . GLY A 1 89 ? 13.211 53.617 30.398 1.00 26.06 89 GLY A O 1
ATOM 650 N N . HIS A 1 90 ? 13.009 51.506 29.663 1.00 24.10 90 HIS A N 1
ATOM 651 C CA . HIS A 1 90 ? 14.251 51.527 28.893 1.00 24.89 90 HIS A CA 1
ATOM 652 C C . HIS A 1 90 ? 13.906 51.038 27.495 1.00 25.36 90 HIS A C 1
ATOM 653 O O . HIS A 1 90 ? 13.780 49.820 27.276 1.00 23.78 90 HIS A O 1
ATOM 660 N N . PRO A 1 91 ? 13.713 51.946 26.536 1.00 31.46 91 PRO A N 1
ATOM 661 C CA . PRO A 1 91 ? 13.262 51.532 25.202 1.00 25.34 91 PRO A CA 1
ATOM 662 C C . PRO A 1 91 ? 14.117 50.405 24.640 1.00 24.45 91 PRO A C 1
ATOM 663 O O . PRO A 1 91 ? 15.349 50.441 24.702 1.00 26.99 91 PRO A O 1
ATOM 667 N N . GLY A 1 92 ? 13.443 49.388 24.101 1.00 25.64 92 GLY A N 1
ATOM 668 C CA . GLY A 1 92 ? 14.084 48.199 23.595 1.00 23.72 92 GLY A CA 1
ATOM 669 C C . GLY A 1 92 ? 14.340 47.117 24.622 1.00 23.96 92 GLY A C 1
ATOM 670 O O . GLY A 1 92 ? 14.607 45.972 24.237 1.00 23.22 92 GLY A O 1
ATOM 671 N N . VAL A 1 93 ? 14.255 47.436 25.916 1.00 22.03 93 VAL A N 1
ATOM 672 C CA . VAL A 1 93 ? 14.698 46.516 26.956 1.00 19.62 93 VAL A CA 1
ATOM 673 C C . VAL A 1 93 ? 13.624 46.337 28.024 1.00 19.28 93 VAL A C 1
ATOM 674 O O . VAL A 1 93 ? 13.192 45.215 28.300 1.00 19.47 93 VAL A O 1
ATOM 678 N N . ILE A 1 94 ? 13.212 47.427 28.658 1.00 17.79 94 ILE A N 1
ATOM 679 C CA . ILE A 1 94 ? 12.260 47.372 29.760 1.00 20.43 94 ILE A CA 1
ATOM 680 C C . ILE A 1 94 ? 11.035 48.184 29.361 1.00 19.60 94 ILE A C 1
ATOM 681 O O . ILE A 1 94 ? 11.147 49.387 29.099 1.00 21.07 94 ILE A O 1
ATOM 686 N N . PRO A 1 95 ? 9.859 47.572 29.288 1.00 22.20 95 PRO A N 1
ATOM 687 C CA . PRO A 1 95 ? 8.639 48.314 28.948 1.00 23.15 95 PRO A CA 1
ATOM 688 C C . PRO A 1 95 ? 8.311 49.368 29.992 1.00 23.73 95 PRO A C 1
ATOM 689 O O . PRO A 1 95 ? 8.769 49.304 31.147 1.00 19.84 95 PRO A O 1
ATOM 693 N N . PRO A 1 96 ? 7.493 50.348 29.626 1.00 25.81 96 PRO A N 1
ATOM 694 C CA . PRO A 1 96 ? 6.999 51.309 30.617 1.00 25.56 96 PRO A CA 1
ATOM 695 C C . PRO A 1 96 ? 6.347 50.607 31.806 1.00 21.34 96 PRO A C 1
ATOM 696 O O . PRO A 1 96 ? 5.724 49.551 31.668 1.00 22.66 96 PRO A O 1
ATOM 700 N N . ASN A 1 97 ? 6.551 51.178 32.994 1.00 23.28 97 ASN A N 1
ATOM 701 C CA . ASN A 1 97 ? 5.863 50.755 34.222 1.00 26.58 97 ASN A CA 1
ATOM 702 C C . ASN A 1 97 ? 6.062 49.268 34.521 1.00 27.18 97 ASN A C 1
ATOM 703 O O . ASN A 1 97 ? 5.114 48.531 34.819 1.00 21.26 97 ASN A O 1
ATOM 708 N N . SER A 1 98 ? 7.318 48.830 34.466 1.00 21.19 98 SER A N 1
ATOM 709 C CA . SER A 1 98 ? 7.657 47.426 34.626 1.00 18.39 98 SER A CA 1
ATOM 710 C C . SER A 1 98 ? 8.154 47.170 36.041 1.00 20.55 98 SER A C 1
ATOM 711 O O . SER A 1 98 ? 9.028 47.886 36.537 1.00 21.37 98 SER A O 1
ATOM 714 N N . THR A 1 99 ? 7.598 46.148 36.681 1.00 18.29 99 THR A N 1
ATOM 715 C CA . THR A 1 99 ? 8.201 45.607 37.886 1.00 22.31 99 THR A CA 1
ATOM 716 C C . THR A 1 99 ? 9.283 44.602 37.502 1.00 20.52 99 THR A C 1
ATOM 717 O O . THR A 1 99 ? 9.115 43.816 36.564 1.00 22.55 99 THR A O 1
ATOM 721 N N . LEU A 1 100 ? 10.415 44.666 38.200 1.00 20.31 100 LEU A N 1
ATOM 722 C CA . LEU A 1 100 ? 11.583 43.850 37.894 1.00 21.46 100 LEU A CA 1
ATOM 723 C C . LEU A 1 100 ? 11.866 42.897 39.047 1.00 20.08 100 LEU A C 1
ATOM 724 O O . LEU A 1 100 ? 11.762 43.280 40.216 1.00 19.78 100 LEU A O 1
ATOM 729 N N . ILE A 1 101 ? 12.234 41.664 38.712 1.00 17.40 101 ILE A N 1
ATOM 730 C CA . ILE A 1 101 ? 12.573 40.636 39.694 1.00 20.62 101 ILE A CA 1
ATOM 731 C C . ILE A 1 101 ? 14.036 40.274 39.502 1.00 17.57 101 ILE A C 1
ATOM 732 O O . ILE A 1 101 ? 14.433 39.848 38.413 1.00 18.33 101 ILE A O 1
ATOM 737 N N . PHE A 1 102 ? 14.829 40.424 40.556 1.00 18.93 102 PHE A N 1
ATOM 738 C CA . PHE A 1 102 ? 16.243 40.084 40.529 1.00 16.03 102 PHE A CA 1
ATOM 739 C C . PHE A 1 102 ? 16.513 38.963 41.515 1.00 21.45 102 PHE A C 1
ATOM 740 O O . PHE A 1 102 ? 16.060 39.012 42.665 1.00 17.76 102 PHE A O 1
ATOM 748 N N . ASP A 1 103 ? 17.241 37.956 41.056 1.00 16.80 103 ASP A N 1
ATOM 749 C CA . ASP A 1 103 ? 17.827 36.943 41.918 1.00 16.32 103 ASP A CA 1
ATOM 750 C C . ASP A 1 103 ? 19.264 37.391 42.189 1.00 20.16 103 ASP A C 1
ATOM 751 O O . ASP A 1 103 ? 20.086 37.426 41.272 1.00 18.93 103 ASP A O 1
ATOM 756 N N . VAL A 1 104 ? 19.558 37.769 43.432 1.00 19.40 104 VAL A N 1
ATOM 757 C CA . VAL A 1 104 ? 20.814 38.431 43.785 1.00 16.92 104 VAL A CA 1
ATOM 758 C C . VAL A 1 104 ? 21.502 37.639 44.886 1.00 18.88 104 VAL A C 1
ATOM 759 O O . VAL A 1 104 ? 20.896 37.373 45.928 1.00 17.91 104 VAL A O 1
ATOM 763 N N . GLU A 1 105 ? 22.776 37.306 44.678 1.00 18.79 105 GLU A N 1
ATOM 764 C CA . GLU A 1 105 ? 23.611 36.715 45.721 1.00 17.15 105 GLU A CA 1
ATOM 765 C C . GLU A 1 105 ? 24.714 37.697 46.105 1.00 18.18 105 GLU A C 1
ATOM 766 O O . GLU A 1 105 ? 25.505 38.114 45.250 1.00 15.25 105 GLU A O 1
ATOM 772 N N . LEU A 1 106 ? 24.780 38.053 47.387 1.00 15.26 106 LEU A N 1
ATOM 773 C CA . LEU A 1 106 ? 25.795 38.987 47.872 1.00 14.05 106 LEU A CA 1
ATOM 774 C C . LEU A 1 106 ? 27.061 38.187 48.194 1.00 17.10 106 LEU A C 1
ATOM 775 O O . LEU A 1 106 ? 27.123 37.484 49.206 1.00 14.55 106 LEU A O 1
ATOM 780 N N . LEU A 1 107 ? 28.079 38.308 47.340 1.00 16.51 107 LEU A N 1
ATOM 781 C CA . LEU A 1 107 ? 29.245 37.430 47.436 1.00 16.66 107 LEU A CA 1
ATOM 782 C C . LEU A 1 107 ? 30.272 37.939 48.444 1.00 20.03 107 LEU A C 1
ATOM 783 O O . LEU A 1 107 ? 30.816 37.154 49.230 1.00 17.65 107 LEU A O 1
ATOM 788 N N . ARG A 1 108 ? 30.563 39.236 48.431 1.00 17.08 108 ARG A N 1
ATOM 789 C CA . ARG A 1 108 ? 31.534 39.815 49.364 1.00 19.12 108 ARG A CA 1
ATOM 790 C C . ARG A 1 108 ? 31.438 41.330 49.267 1.00 15.90 108 ARG A C 1
ATOM 791 O O . ARG A 1 108 ? 30.864 41.868 48.315 1.00 13.82 108 ARG A O 1
ATOM 799 N N . LEU A 1 109 ? 32.012 42.006 50.263 1.00 16.18 109 LEU A N 1
ATOM 800 C CA . LEU A 1 109 ? 32.146 43.457 50.279 1.00 21.07 109 LEU A CA 1
ATOM 801 C C . LEU A 1 109 ? 33.612 43.842 50.103 1.00 21.56 109 LEU A C 1
ATOM 802 O O . LEU A 1 109 ? 34.511 43.103 50.505 1.00 22.68 109 LEU A O 1
ATOM 807 N N . GLU A 1 110 ? 33.856 44.999 49.493 1.00 20.75 110 GLU A N 1
ATOM 808 C CA . GLU A 1 110 ? 35.241 45.484 49.366 1.00 26.71 110 GLU A CA 1
ATOM 809 C C . GLU A 1 110 ? 35.365 46.939 49.812 1.00 25.03 110 GLU A C 1
ATOM 810 O O . GLU A 1 110 ? 34.938 47.277 50.922 1.00 23.52 110 GLU A O 1
ATOM 816 N N . GLY B 1 4 ? -18.591 25.979 43.054 1.00 37.01 4 GLY B N 1
ATOM 817 C CA . GLY B 1 4 ? -17.196 25.749 42.732 1.00 30.38 4 GLY B CA 1
ATOM 818 C C . GLY B 1 4 ? -16.308 26.879 43.201 1.00 29.54 4 GLY B C 1
ATOM 819 O O . GLY B 1 4 ? -16.301 27.249 44.379 1.00 27.14 4 GLY B O 1
ATOM 820 N N . VAL B 1 5 ? -15.535 27.431 42.279 1.00 23.00 5 VAL B N 1
ATOM 821 C CA . VAL B 1 5 ? -14.740 28.612 42.551 1.00 21.97 5 VAL B CA 1
ATOM 822 C C . VAL B 1 5 ? -15.056 29.632 41.475 1.00 23.36 5 VAL B C 1
ATOM 823 O O . VAL B 1 5 ? -15.178 29.286 40.295 1.00 21.45 5 VAL B O 1
ATOM 827 N N . THR B 1 6 ? -15.231 30.878 41.891 1.00 18.90 6 THR B N 1
ATOM 828 C CA . THR B 1 6 ? -15.492 31.991 40.996 1.00 21.19 6 THR B CA 1
ATOM 829 C C . THR B 1 6 ? -14.311 32.949 41.064 1.00 22.84 6 THR B C 1
ATOM 830 O O . THR B 1 6 ? -13.875 33.327 42.156 1.00 21.54 6 THR B O 1
ATOM 834 N N . VAL B 1 7 ? -13.794 33.335 39.904 1.00 18.81 7 VAL B N 1
ATOM 835 C CA . VAL B 1 7 ? -12.665 34.252 39.806 1.00 20.17 7 VAL B CA 1
ATOM 836 C C . VAL B 1 7 ? -13.186 35.541 39.195 1.00 21.87 7 VAL B C 1
ATOM 837 O O . VAL B 1 7 ? -13.674 35.533 38.061 1.00 21.90 7 VAL B O 1
ATOM 841 N N . GLU B 1 8 ? -13.120 36.638 39.949 1.00 15.53 8 GLU B N 1
ATOM 842 C CA . GLU B 1 8 ? -13.540 37.954 39.470 1.00 20.35 8 GLU B CA 1
ATOM 843 C C . GLU B 1 8 ? -12.329 38.872 39.413 1.00 22.65 8 GLU B C 1
ATOM 844 O O . GLU B 1 8 ? -11.833 39.317 40.454 1.00 20.02 8 GLU B O 1
ATOM 850 N N . THR B 1 9 ? -11.885 39.192 38.202 1.00 19.02 9 THR B N 1
ATOM 851 C CA . THR B 1 9 ? -10.656 39.958 38.039 1.00 21.81 9 THR B CA 1
ATOM 852 C C . THR B 1 9 ? -10.849 41.398 38.505 1.00 21.68 9 THR B C 1
ATOM 853 O O . THR B 1 9 ? -11.795 42.075 38.093 1.00 17.00 9 THR B O 1
ATOM 857 N N . ILE B 1 10 ? -9.952 41.855 39.373 1.00 20.41 10 ILE B N 1
ATOM 858 C CA . ILE B 1 10 ? -9.930 43.236 39.836 1.00 21.37 10 ILE B CA 1
ATOM 859 C C . ILE B 1 10 ? -8.960 44.081 39.019 1.00 24.75 10 ILE B C 1
ATOM 860 O O . ILE B 1 10 ? -9.254 45.233 38.700 1.00 23.38 10 ILE B O 1
ATOM 865 N N . SER B 1 11 ? -7.783 43.527 38.702 1.00 21.20 11 SER B N 1
ATOM 866 C CA . SER B 1 11 ? -6.775 44.197 37.874 1.00 23.33 11 SER B CA 1
ATOM 867 C C . SER B 1 11 ? -6.191 43.117 36.970 1.00 20.63 11 SER B C 1
ATOM 868 O O . SER B 1 11 ? -5.883 42.012 37.454 1.00 20.57 11 SER B O 1
ATOM 871 N N . PRO B 1 12 ? -6.031 43.386 35.674 1.00 22.31 12 PRO B N 1
ATOM 872 C CA . PRO B 1 12 ? -5.573 42.337 34.756 1.00 18.65 12 PRO B CA 1
ATOM 873 C C . PRO B 1 12 ? -4.112 41.975 34.966 1.00 16.73 12 PRO B C 1
ATOM 874 O O . PRO B 1 12 ? -3.276 42.823 35.293 1.00 16.92 12 PRO B O 1
ATOM 878 N N . GLY B 1 13 ? -3.815 40.695 34.789 1.00 15.77 13 GLY B N 1
ATOM 879 C CA . GLY B 1 13 ? -2.451 40.251 34.589 1.00 17.49 13 GLY B CA 1
ATOM 880 C C . GLY B 1 13 ? -2.075 40.386 33.123 1.00 20.04 13 GLY B C 1
ATOM 881 O O . GLY B 1 13 ? -2.774 41.012 32.324 1.00 17.77 13 GLY B O 1
ATOM 882 N N . ASP B 1 14 ? -0.954 39.767 32.760 1.00 18.08 14 ASP B N 1
ATOM 883 C CA . ASP B 1 14 ? -0.472 39.892 31.389 1.00 20.21 14 ASP B CA 1
ATOM 884 C C . ASP B 1 14 ? -1.191 38.968 30.420 1.00 20.52 14 ASP B C 1
ATOM 885 O O . ASP B 1 14 ? -0.863 38.979 29.235 1.00 25.11 14 ASP B O 1
ATOM 890 N N . GLU B 1 15 ? -2.164 38.188 30.895 1.00 22.30 15 GLU B N 1
ATOM 891 C CA . GLU B 1 15 ? -2.868 37.191 30.099 1.00 21.24 15 GLU B CA 1
ATOM 892 C C . GLU B 1 15 ? -1.925 36.373 29.225 1.00 21.78 15 GLU B C 1
ATOM 893 O O . GLU B 1 15 ? -2.281 35.968 28.115 1.00 24.11 15 GLU B O 1
ATOM 899 N N . SER B 1 16 ? -0.725 36.119 29.714 1.00 19.68 16 SER B N 1
ATOM 900 C CA . SER B 1 16 ? 0.269 35.345 28.973 1.00 19.23 16 SER B CA 1
ATOM 901 C C . SER B 1 16 ? 0.973 34.305 29.821 1.00 21.69 16 SER B C 1
ATOM 902 O O . SER B 1 16 ? 1.359 33.260 29.286 1.00 20.44 16 SER B O 1
ATOM 905 N N . THR B 1 17 ? 1.150 34.548 31.119 1.00 19.17 17 THR B N 1
ATOM 906 C CA . THR B 1 17 ? 2.011 33.755 31.983 1.00 18.01 17 THR B CA 1
ATOM 907 C C . THR B 1 17 ? 1.094 33.133 33.034 1.00 17.75 17 THR B C 1
ATOM 908 O O . THR B 1 17 ? 0.683 33.809 33.982 1.00 18.36 17 THR B O 1
ATOM 912 N N . TYR B 1 18 ? 0.767 31.852 32.858 1.00 15.53 18 TYR B N 1
ATOM 913 C CA . TYR B 1 18 ? -0.174 31.138 33.718 1.00 17.82 18 TYR B CA 1
ATOM 914 C C . TYR B 1 18 ? 0.520 30.011 34.478 1.00 14.03 18 TYR B C 1
ATOM 915 O O . TYR B 1 18 ? 1.465 29.408 33.962 1.00 17.31 18 TYR B O 1
ATOM 924 N N . PRO B 1 19 ? 0.070 29.696 35.698 1.00 15.45 19 PRO B N 1
ATOM 925 C CA . PRO B 1 19 ? 0.691 28.598 36.457 1.00 15.72 19 PRO B CA 1
ATOM 926 C C . PRO B 1 19 ? 0.513 27.250 35.773 1.00 16.95 19 PRO B C 1
ATOM 927 O O . PRO B 1 19 ? -0.545 26.947 35.213 1.00 18.46 19 PRO B O 1
ATOM 931 N N . LYS B 1 20 ? 1.560 26.432 35.842 1.00 15.96 20 LYS B N 1
ATOM 932 C CA . LYS B 1 20 ? 1.508 25.039 35.412 1.00 16.53 20 LYS B CA 1
ATOM 933 C C . LYS B 1 20 ? 1.344 24.127 36.618 1.00 16.89 20 LYS B C 1
ATOM 934 O O . LYS B 1 20 ? 1.695 24.480 37.742 1.00 16.91 20 LYS B O 1
ATOM 940 N N . SER B 1 21 ? 0.812 22.936 36.368 1.00 17.54 21 SER B N 1
ATOM 941 C CA . SER B 1 21 ? 0.608 21.975 37.442 1.00 19.33 21 SER B CA 1
ATOM 942 C C . SER B 1 21 ? 1.936 21.655 38.122 1.00 21.33 21 SER B C 1
ATOM 943 O O . SER B 1 21 ? 2.916 21.307 37.458 1.00 19.12 21 SER B O 1
ATOM 946 N N . GLY B 1 22 ? 1.972 21.809 39.453 1.00 21.44 22 GLY B N 1
ATOM 947 C CA . GLY B 1 22 ? 3.176 21.603 40.235 1.00 17.70 22 GLY B CA 1
ATOM 948 C C . GLY B 1 22 ? 4.060 22.820 40.410 1.00 23.98 22 GLY B C 1
ATOM 949 O O . GLY B 1 22 ? 5.030 22.757 41.177 1.00 22.79 22 GLY B O 1
ATOM 950 N N . GLN B 1 23 ? 3.766 23.924 39.735 1.00 16.63 23 GLN B N 1
ATOM 951 C CA . GLN B 1 23 ? 4.676 25.054 39.735 1.00 17.96 23 GLN B CA 1
ATOM 952 C C . GLN B 1 23 ? 4.617 25.808 41.058 1.00 20.35 23 GLN B C 1
ATOM 953 O O . GLN B 1 23 ? 3.564 25.929 41.687 1.00 16.59 23 GLN B O 1
ATOM 959 N N . THR B 1 24 ? 5.761 26.337 41.468 1.00 21.20 24 THR B N 1
ATOM 960 C CA . THR B 1 24 ? 5.765 27.226 42.614 1.00 22.25 24 THR B CA 1
ATOM 961 C C . THR B 1 24 ? 5.204 28.572 42.192 1.00 19.75 24 THR B C 1
ATOM 962 O O . THR B 1 24 ? 5.654 29.171 41.208 1.00 18.48 24 THR B O 1
ATOM 966 N N . VAL B 1 25 ? 4.191 29.013 42.928 1.00 16.84 25 VAL B N 1
ATOM 967 C CA . VAL B 1 25 ? 3.476 30.258 42.697 1.00 16.87 25 VAL B CA 1
ATOM 968 C C . VAL B 1 25 ? 3.658 31.150 43.920 1.00 18.27 25 VAL B C 1
ATOM 969 O O . VAL B 1 25 ? 3.720 30.650 45.050 1.00 17.84 25 VAL B O 1
ATOM 973 N N . VAL B 1 26 ? 3.751 32.461 43.703 1.00 16.49 26 VAL B N 1
ATOM 974 C CA . VAL B 1 26 ? 3.947 33.435 44.784 1.00 17.51 26 VAL B CA 1
ATOM 975 C C . VAL B 1 26 ? 2.811 34.449 44.720 1.00 18.50 26 VAL B C 1
ATOM 976 O O . VAL B 1 26 ? 2.614 35.094 43.685 1.00 14.34 26 VAL B O 1
ATOM 980 N N . VAL B 1 27 ? 2.078 34.603 45.828 1.00 16.76 27 VAL B N 1
ATOM 981 C CA . VAL B 1 27 ? 0.907 35.470 45.880 1.00 17.99 27 VAL B CA 1
ATOM 982 C C . VAL B 1 27 ? 0.939 36.299 47.157 1.00 14.48 27 VAL B C 1
ATOM 983 O O . VAL B 1 27 ? 1.587 35.945 48.144 1.00 14.94 27 VAL B O 1
ATOM 987 N N . HIS B 1 28 ? 0.231 37.421 47.116 1.00 11.49 28 HIS B N 1
ATOM 988 C CA . HIS B 1 28 ? -0.257 38.099 48.313 1.00 14.74 28 HIS B CA 1
ATOM 989 C C . HIS B 1 28 ? -1.764 37.890 48.375 1.00 17.29 28 HIS B C 1
ATOM 990 O O . HIS B 1 28 ? -2.448 37.983 47.345 1.00 16.96 28 HIS B O 1
ATOM 997 N N . TYR B 1 29 ? -2.286 37.609 49.568 1.00 14.10 29 TYR B N 1
ATOM 998 C CA . TYR B 1 29 ? -3.704 37.280 49.655 1.00 14.66 29 TYR B CA 1
ATOM 999 C C . TYR B 1 29 ? -4.277 37.694 51.002 1.00 17.15 29 TYR B C 1
ATOM 1000 O O . TYR B 1 29 ? -3.561 37.828 51.997 1.00 15.36 29 TYR B O 1
ATOM 1009 N N . THR B 1 30 ? -5.600 37.868 51.012 1.00 14.95 30 THR B N 1
ATOM 1010 C CA . THR B 1 30 ? -6.392 38.037 52.221 1.00 15.97 30 THR B CA 1
ATOM 1011 C C . THR B 1 30 ? -7.632 37.167 52.103 1.00 20.09 30 THR B C 1
ATOM 1012 O O . THR B 1 30 ? -8.331 37.217 51.085 1.00 20.55 30 THR B O 1
ATOM 1016 N N . GLY B 1 31 ? -7.901 36.375 53.138 1.00 16.60 31 GLY B N 1
ATOM 1017 C CA . GLY B 1 31 ? -9.063 35.500 53.179 1.00 18.23 31 GLY B CA 1
ATOM 1018 C C . GLY B 1 31 ? -10.063 35.972 54.217 1.00 21.91 31 GLY B C 1
ATOM 1019 O O . GLY B 1 31 ? -9.698 36.270 55.361 1.00 16.40 31 GLY B O 1
ATOM 1020 N N . THR B 1 32 ? -11.335 36.028 53.810 1.00 16.07 32 THR B N 1
ATOM 1021 C CA . THR B 1 32 ? -12.406 36.412 54.719 1.00 18.89 32 THR B CA 1
ATOM 1022 C C . THR B 1 32 ? -13.599 35.485 54.543 1.00 20.89 32 THR B C 1
ATOM 1023 O O . THR B 1 32 ? -13.791 34.863 53.490 1.00 20.83 32 THR B O 1
ATOM 1027 N N . LEU B 1 33 ? -14.388 35.395 55.608 1.00 16.92 33 LEU B N 1
ATOM 1028 C CA . LEU B 1 33 ? -15.733 34.855 55.532 1.00 22.64 33 LEU B CA 1
ATOM 1029 C C . LEU B 1 33 ? -16.636 35.843 54.795 1.00 21.94 33 LEU B C 1
ATOM 1030 O O . LEU B 1 33 ? -16.319 37.031 54.660 1.00 22.06 33 LEU B O 1
ATOM 1035 N N . THR B 1 34 ? -17.779 35.345 54.314 1.00 22.55 34 THR B N 1
ATOM 1036 C CA . THR B 1 34 ? -18.673 36.226 53.568 1.00 25.75 34 THR B CA 1
ATOM 1037 C C . THR B 1 34 ? -19.164 37.387 54.413 1.00 25.52 34 THR B C 1
ATOM 1038 O O . THR B 1 34 ? -19.648 38.381 53.863 1.00 27.65 34 THR B O 1
ATOM 1042 N N . ASN B 1 35 ? -19.054 37.295 55.734 1.00 28.20 35 ASN B N 1
ATOM 1043 C CA . ASN B 1 35 ? -19.426 38.439 56.547 1.00 26.22 35 ASN B CA 1
ATOM 1044 C C . ASN B 1 35 ? -18.308 39.465 56.639 1.00 30.75 35 ASN B C 1
ATOM 1045 O O . ASN B 1 35 ? -18.456 40.463 57.351 1.00 30.29 35 ASN B O 1
ATOM 1050 N N . GLY B 1 36 ? -17.197 39.247 55.941 1.00 31.78 36 GLY B N 1
ATOM 1051 C CA . GLY B 1 36 ? -16.078 40.159 55.998 1.00 33.44 36 GLY B CA 1
ATOM 1052 C C . GLY B 1 36 ? -15.035 39.853 57.054 1.00 29.09 36 GLY B C 1
ATOM 1053 O O . GLY B 1 36 ? -13.951 40.451 57.014 1.00 32.02 36 GLY B O 1
ATOM 1054 N N . LYS B 1 37 ? -15.308 38.939 57.983 1.00 26.96 37 LYS B N 1
ATOM 1055 C CA . LYS B 1 37 ? -14.319 38.597 59.001 1.00 29.44 37 LYS B CA 1
ATOM 1056 C C . LYS B 1 37 ? -13.070 37.982 58.363 1.00 24.37 37 LYS B C 1
ATOM 1057 O O . LYS B 1 37 ? -13.137 36.942 57.697 1.00 20.42 37 LYS B O 1
ATOM 1063 N N . LYS B 1 38 ? -11.926 38.607 58.609 1.00 22.70 38 LYS B N 1
ATOM 1064 C CA . LYS B 1 38 ? -10.650 38.137 58.082 1.00 24.52 38 LYS B CA 1
ATOM 1065 C C . LYS B 1 38 ? -10.114 36.980 58.928 1.00 21.22 38 LYS B C 1
ATOM 1066 O O . LYS B 1 38 ? -10.112 37.050 60.156 1.00 19.54 38 LYS B O 1
ATOM 1072 N N . PHE B 1 39 ? -9.666 35.902 58.278 1.00 20.28 39 PHE B N 1
ATOM 1073 C CA . PHE B 1 39 ? -9.046 34.802 59.010 1.00 18.10 39 PHE B CA 1
ATOM 1074 C C . PHE B 1 39 ? -7.611 34.500 58.590 1.00 20.85 39 PHE B C 1
ATOM 1075 O O . PHE B 1 39 ? -6.961 33.684 59.251 1.00 18.36 39 PHE B O 1
ATOM 1083 N N . ASP B 1 40 ? -7.096 35.121 57.526 1.00 16.61 40 ASP B N 1
ATOM 1084 C CA . ASP B 1 40 ? -5.735 34.855 57.065 1.00 16.97 40 ASP B CA 1
ATOM 1085 C C . ASP B 1 40 ? -5.306 35.987 56.138 1.00 19.01 40 ASP B C 1
ATOM 1086 O O . ASP B 1 40 ? -6.135 36.530 55.397 1.00 18.63 40 ASP B O 1
ATOM 1091 N N . SER B 1 41 ? -4.021 36.350 56.181 1.00 17.75 41 SER B N 1
ATOM 1092 C CA . SER B 1 41 ? -3.527 37.391 55.276 1.00 16.54 41 SER B CA 1
ATOM 1093 C C . SER B 1 41 ? -2.009 37.353 55.209 1.00 15.15 41 SER B C 1
ATOM 1094 O O . SER B 1 41 ? -1.342 37.625 56.208 1.00 16.37 41 SER B O 1
ATOM 1097 N N . SER B 1 42 ? -1.456 37.074 54.028 1.00 13.95 42 SER B N 1
ATOM 1098 C CA . SER B 1 42 ? -0.015 37.248 53.866 1.00 15.97 42 SER B CA 1
ATOM 1099 C C . SER B 1 42 ? 0.374 38.725 53.897 1.00 15.66 42 SER B C 1
ATOM 1100 O O . SER B 1 42 ? 1.525 39.062 54.202 1.00 17.12 42 SER B O 1
ATOM 1103 N N . ARG B 1 43 ? -0.552 39.620 53.547 1.00 14.12 43 ARG B N 1
ATOM 1104 C CA . ARG B 1 43 ? -0.241 41.040 53.634 1.00 15.99 43 ARG B CA 1
ATOM 1105 C C . ARG B 1 43 ? -0.035 41.448 55.088 1.00 18.26 43 ARG B C 1
ATOM 1106 O O . ARG B 1 43 ? 0.903 42.185 55.405 1.00 20.21 43 ARG B O 1
ATOM 1114 N N . ASP B 1 44 ? -0.881 40.948 55.992 1.00 15.84 44 ASP B N 1
ATOM 1115 C CA . ASP B 1 44 ? -0.680 41.232 57.408 1.00 18.04 44 ASP B CA 1
ATOM 1116 C C . ASP B 1 44 ? 0.649 40.669 57.889 1.00 18.75 44 ASP B C 1
ATOM 1117 O O . ASP B 1 44 ? 1.321 41.275 58.731 1.00 18.47 44 ASP B O 1
ATOM 1122 N N . ARG B 1 45 ? 1.047 39.505 57.376 1.00 18.20 45 ARG B N 1
ATOM 1123 C CA . ARG B 1 45 ? 2.356 38.978 57.747 1.00 17.25 45 ARG B CA 1
ATOM 1124 C C . ARG B 1 45 ? 3.496 39.776 57.132 1.00 18.81 45 ARG B C 1
ATOM 1125 O O . ARG B 1 45 ? 4.639 39.618 57.569 1.00 20.35 45 ARG B O 1
ATOM 1133 N N . GLY B 1 46 ? 3.214 40.624 56.144 1.00 18.37 46 GLY B N 1
ATOM 1134 C CA . GLY B 1 46 ? 4.263 41.347 55.455 1.00 16.94 46 GLY B CA 1
ATOM 1135 C C . GLY B 1 46 ? 5.188 40.475 54.633 1.00 22.56 46 GLY B C 1
ATOM 1136 O O . GLY B 1 46 ? 6.349 40.842 54.427 1.00 19.34 46 GLY B O 1
ATOM 1137 N N . LYS B 1 47 ? 4.704 39.327 54.150 1.00 17.21 47 LYS B N 1
ATOM 1138 C CA . LYS B 1 47 ? 5.538 38.413 53.370 1.00 21.72 47 LYS B CA 1
ATOM 1139 C C . LYS B 1 47 ? 4.755 37.704 52.268 1.00 19.57 47 LYS B C 1
ATOM 1140 O O . LYS B 1 47 ? 3.705 37.102 52.563 1.00 17.54 47 LYS B O 1
ATOM 1146 N N . PRO B 1 48 ? 5.229 37.746 51.018 1.00 17.90 48 PRO B N 1
ATOM 1147 C CA . PRO B 1 48 ? 4.550 37.000 49.948 1.00 19.17 48 PRO B CA 1
ATOM 1148 C C . PRO B 1 48 ? 4.515 35.514 50.271 1.00 16.60 48 PRO B C 1
ATOM 1149 O O . PRO B 1 48 ? 5.467 34.953 50.813 1.00 20.58 48 PRO B O 1
ATOM 1153 N N . PHE B 1 49 ? 3.391 34.882 49.954 1.00 17.96 49 PHE B N 1
ATOM 1154 C CA . PHE B 1 49 ? 3.160 33.482 50.283 1.00 19.47 49 PHE B CA 1
ATOM 1155 C C . PHE B 1 49 ? 3.426 32.599 49.067 1.00 17.88 49 PHE B C 1
ATOM 1156 O O . PHE B 1 49 ? 2.909 32.861 47.973 1.00 17.60 49 PHE B O 1
ATOM 1164 N N . LYS B 1 50 ? 4.243 31.564 49.257 1.00 18.19 50 LYS B N 1
ATOM 1165 C CA . LYS B 1 50 ? 4.615 30.638 48.189 1.00 19.89 50 LYS B CA 1
ATOM 1166 C C . LYS B 1 50 ? 3.930 29.296 48.397 1.00 19.38 50 LYS B C 1
ATOM 1167 O O . LYS B 1 50 ? 3.879 28.790 49.518 1.00 21.90 50 LYS B O 1
ATOM 1173 N N . PHE B 1 51 ? 3.433 28.703 47.317 1.00 17.25 51 PHE B N 1
ATOM 1174 C CA . PHE B 1 51 ? 2.909 27.348 47.390 1.00 18.51 51 PHE B CA 1
ATOM 1175 C C . PHE B 1 51 ? 3.048 26.692 46.025 1.00 19.00 51 PHE B C 1
ATOM 1176 O O . PHE B 1 51 ? 3.256 27.364 45.011 1.00 20.14 51 PHE B O 1
ATOM 1184 N N . ARG B 1 52 ? 2.963 25.366 46.015 1.00 18.47 52 ARG B N 1
ATOM 1185 C CA . ARG B 1 52 ? 2.950 24.598 44.775 1.00 21.96 52 ARG B CA 1
ATOM 1186 C C . ARG B 1 52 ? 1.501 24.361 44.375 1.00 23.75 52 ARG B C 1
ATOM 1187 O O . ARG B 1 52 ? 0.728 23.777 45.146 1.00 22.04 52 ARG B O 1
ATOM 1195 N N . ILE B 1 53 ? 1.141 24.802 43.180 1.00 17.49 53 ILE B N 1
ATOM 1196 C CA . ILE B 1 53 ? -0.235 24.704 42.725 1.00 16.21 53 ILE B CA 1
ATOM 1197 C C . ILE B 1 53 ? -0.495 23.307 42.180 1.00 17.44 53 ILE B C 1
ATOM 1198 O O . ILE B 1 53 ? 0.405 22.636 41.665 1.00 21.64 53 ILE B O 1
ATOM 1203 N N . GLY B 1 54 ? -1.738 22.860 42.301 1.00 18.48 54 GLY B N 1
ATOM 1204 C CA . GLY B 1 54 ? -2.100 21.557 41.778 1.00 22.27 54 GLY B CA 1
ATOM 1205 C C . GLY B 1 54 ? -1.521 20.394 42.543 1.00 27.21 54 GLY B C 1
ATOM 1206 O O . GLY B 1 54 ? -1.397 19.302 41.991 1.00 30.16 54 GLY B O 1
ATOM 1207 N N . LYS B 1 55 ? -1.153 20.595 43.806 1.00 24.77 55 LYS B N 1
ATOM 1208 C CA . LYS B 1 55 ? -0.613 19.528 44.639 1.00 25.72 55 LYS B CA 1
ATOM 1209 C C . LYS B 1 55 ? -1.415 19.354 45.926 1.00 30.11 55 LYS B C 1
ATOM 1210 O O . LYS B 1 55 ? -0.919 18.753 46.882 1.00 30.87 55 LYS B O 1
ATOM 1216 N N . SER B 1 56 ? -2.636 19.892 45.976 1.00 30.64 56 SER B N 1
ATOM 1217 C CA . SER B 1 56 ? -3.458 19.885 47.196 1.00 32.92 56 SER B CA 1
ATOM 1218 C C . SER B 1 56 ? -2.691 20.382 48.423 1.00 30.96 56 SER B C 1
ATOM 1219 O O . SER B 1 56 ? -2.944 19.941 49.548 1.00 33.55 56 SER B O 1
ATOM 1222 N N . GLU B 1 57 ? -1.741 21.299 48.223 1.00 31.25 57 GLU B N 1
ATOM 1223 C CA . GLU B 1 57 ? -1.120 22.009 49.337 1.00 26.18 57 GLU B CA 1
ATOM 1224 C C . GLU B 1 57 ? -2.011 23.122 49.880 1.00 26.62 57 GLU B C 1
ATOM 1225 O O . GLU B 1 57 ? -1.755 23.636 50.974 1.00 25.55 57 GLU B O 1
ATOM 1231 N N . VAL B 1 58 ? -3.018 23.527 49.112 1.00 24.14 58 VAL B N 1
ATOM 1232 C CA . VAL B 1 58 ? -3.958 24.574 49.474 1.00 20.99 58 VAL B CA 1
ATOM 1233 C C . VAL B 1 58 ? -5.347 24.040 49.151 1.00 21.12 58 VAL B C 1
ATOM 1234 O O . VAL B 1 58 ? -5.496 22.978 48.548 1.00 21.75 58 VAL B O 1
ATOM 1238 N N . ILE B 1 59 ? -6.374 24.790 49.549 1.00 18.63 59 ILE B N 1
ATOM 1239 C CA . ILE B 1 59 ? -7.729 24.335 49.256 1.00 18.22 59 ILE B CA 1
ATOM 1240 C C . ILE B 1 59 ? -7.941 24.219 47.743 1.00 24.08 59 ILE B C 1
ATOM 1241 O O . ILE B 1 59 ? -7.240 24.836 46.924 1.00 21.32 59 ILE B O 1
ATOM 1246 N N . ARG B 1 60 ? -8.936 23.410 47.378 1.00 18.34 60 ARG B N 1
ATOM 1247 C CA . ARG B 1 60 ? -9.200 23.140 45.971 1.00 22.08 60 ARG B CA 1
ATOM 1248 C C . ARG B 1 60 ? -9.511 24.417 45.194 1.00 21.62 60 ARG B C 1
ATOM 1249 O O . ARG B 1 60 ? -9.085 24.572 44.046 1.00 23.23 60 ARG B O 1
ATOM 1257 N N . GLY B 1 61 ? -10.265 25.341 45.791 1.00 22.22 61 GLY B N 1
ATOM 1258 C CA . GLY B 1 61 ? -10.541 26.592 45.106 1.00 18.83 61 GLY B CA 1
ATOM 1259 C C . GLY B 1 61 ? -9.292 27.358 44.709 1.00 17.36 61 GLY B C 1
ATOM 1260 O O . GLY B 1 61 ? -9.293 28.066 43.699 1.00 19.73 61 GLY B O 1
ATOM 1261 N N . TRP B 1 62 ? -8.216 27.254 45.500 1.00 18.32 62 TRP B N 1
ATOM 1262 C CA . TRP B 1 62 ? -6.955 27.873 45.090 1.00 17.93 62 TRP B CA 1
ATOM 1263 C C . TRP B 1 62 ? -6.327 27.126 43.915 1.00 19.14 62 TRP B C 1
ATOM 1264 O O . TRP B 1 62 ? -5.868 27.747 42.949 1.00 20.54 62 TRP B O 1
ATOM 1275 N N . ASP B 1 63 ? -6.260 25.792 43.991 1.00 17.77 63 ASP B N 1
ATOM 1276 C CA . ASP B 1 63 ? -5.665 25.048 42.883 1.00 22.62 63 ASP B CA 1
ATOM 1277 C C . ASP B 1 63 ? -6.398 25.342 41.578 1.00 19.11 63 ASP B C 1
ATOM 1278 O O . ASP B 1 63 ? -5.769 25.512 40.527 1.00 20.90 63 ASP B O 1
ATOM 1283 N N . GLU B 1 64 ? -7.731 25.405 41.633 1.00 18.95 64 GLU B N 1
ATOM 1284 C CA . GLU B 1 64 ? -8.534 25.708 40.449 1.00 21.37 64 GLU B CA 1
ATOM 1285 C C . GLU B 1 64 ? -8.404 27.164 40.040 1.00 18.45 64 GLU B C 1
ATOM 1286 O O . GLU B 1 64 ? -8.242 27.481 38.849 1.00 18.23 64 GLU B O 1
ATOM 1292 N N . GLY B 1 65 ? -8.559 28.064 41.007 1.00 16.72 65 GLY B N 1
ATOM 1293 C CA . GLY B 1 65 ? -8.743 29.471 40.717 1.00 16.88 65 GLY B CA 1
ATOM 1294 C C . GLY B 1 65 ? -7.461 30.164 40.318 1.00 16.10 65 GLY B C 1
ATOM 1295 O O . GLY B 1 65 ? -7.418 30.883 39.316 1.00 18.03 65 GLY B O 1
ATOM 1296 N N . VAL B 1 66 ? -6.405 29.959 41.106 1.00 14.56 66 VAL B N 1
ATOM 1297 C CA . VAL B 1 66 ? -5.141 30.614 40.802 1.00 15.94 66 VAL B CA 1
ATOM 1298 C C . VAL B 1 66 ? -4.600 30.138 39.461 1.00 16.51 66 VAL B C 1
ATOM 1299 O O . VAL B 1 66 ? -3.884 30.880 38.774 1.00 17.11 66 VAL B O 1
ATOM 1303 N N . ALA B 1 67 ? -4.934 28.902 39.062 1.00 15.10 67 ALA B N 1
ATOM 1304 C CA . ALA B 1 67 ? -4.524 28.410 37.753 1.00 15.10 67 ALA B CA 1
ATOM 1305 C C . ALA B 1 67 ? -5.115 29.233 36.626 1.00 17.47 67 ALA B C 1
ATOM 1306 O O . ALA B 1 67 ? -4.583 29.196 35.510 1.00 18.49 67 ALA B O 1
ATOM 1308 N N . LYS B 1 68 ? -6.217 29.948 36.875 1.00 15.68 68 LYS B N 1
ATOM 1309 C CA . LYS B 1 68 ? -6.824 30.794 35.854 1.00 16.81 68 LYS B CA 1
ATOM 1310 C C . LYS B 1 68 ? -6.272 32.211 35.862 1.00 17.41 68 LYS B C 1
ATOM 1311 O O . LYS B 1 68 ? -6.665 33.016 35.014 1.00 18.19 68 LYS B O 1
ATOM 1317 N N . MET B 1 69 ? -5.387 32.546 36.797 1.00 15.96 69 MET B N 1
ATOM 1318 C CA . MET B 1 69 ? -4.829 33.890 36.847 1.00 17.05 69 MET B CA 1
ATOM 1319 C C . MET B 1 69 ? -3.515 33.944 36.071 1.00 16.43 69 MET B C 1
ATOM 1320 O O . MET B 1 69 ? -2.792 32.951 35.979 1.00 16.27 69 MET B O 1
ATOM 1325 N N . SER B 1 70 ? -3.204 35.117 35.518 1.00 16.71 70 SER B N 1
ATOM 1326 C CA . SER B 1 70 ? -1.899 35.352 34.922 1.00 16.69 70 SER B CA 1
ATOM 1327 C C . SER B 1 70 ? -1.086 36.300 35.798 1.00 16.75 70 SER B C 1
ATOM 1328 O O . SER B 1 70 ? -1.622 37.015 36.652 1.00 18.87 70 SER B O 1
ATOM 1331 N N . VAL B 1 71 ? 0.234 36.295 35.588 1.00 17.00 71 VAL B N 1
ATOM 1332 C CA . VAL B 1 71 ? 1.113 37.084 36.444 1.00 15.06 71 VAL B CA 1
ATOM 1333 C C . VAL B 1 71 ? 0.688 38.546 36.439 1.00 17.85 71 VAL B C 1
ATOM 1334 O O . VAL B 1 71 ? 0.403 39.132 35.387 1.00 16.75 71 VAL B O 1
ATOM 1338 N N . GLY B 1 72 ? 0.636 39.144 37.630 1.00 16.06 72 GLY B N 1
ATOM 1339 C CA . GLY B 1 72 ? 0.217 40.513 37.784 1.00 16.98 72 GLY B CA 1
ATOM 1340 C C . GLY B 1 72 ? -1.258 40.684 38.053 1.00 20.14 72 GLY B C 1
ATOM 1341 O O . GLY B 1 72 ? -1.672 41.762 38.492 1.00 18.34 72 GLY B O 1
ATOM 1342 N N . GLU B 1 73 ? -2.058 39.650 37.814 1.00 14.65 73 GLU B N 1
ATOM 1343 C CA . GLU B 1 73 ? -3.494 39.757 38.008 1.00 15.90 73 GLU B CA 1
ATOM 1344 C C . GLU B 1 73 ? -3.835 39.834 39.487 1.00 16.35 73 GLU B C 1
ATOM 1345 O O . GLU B 1 73 ? -3.185 39.204 40.325 1.00 16.71 73 GLU B O 1
ATOM 1351 N N . ARG B 1 74 ? -4.860 40.623 39.801 1.00 16.10 74 ARG B N 1
ATOM 1352 C CA . ARG B 1 74 ? -5.467 40.658 41.125 1.00 17.20 74 ARG B CA 1
ATOM 1353 C C . ARG B 1 74 ? -6.944 40.320 40.976 1.00 19.97 74 ARG B C 1
ATOM 1354 O O . ARG B 1 74 ? -7.622 40.869 40.096 1.00 20.07 74 ARG B O 1
ATOM 1362 N N . ALA B 1 75 ? -7.439 39.401 41.807 1.00 17.31 75 ALA B N 1
ATOM 1363 C CA . ALA B 1 75 ? -8.806 38.923 41.632 1.00 19.08 75 ALA B CA 1
ATOM 1364 C C . ALA B 1 75 ? -9.406 38.507 42.966 1.00 21.05 75 ALA B C 1
ATOM 1365 O O . ALA B 1 75 ? -8.695 38.248 43.944 1.00 20.23 75 ALA B O 1
ATOM 1367 N N . LYS B 1 76 ? -10.736 38.468 42.997 1.00 19.29 76 LYS B N 1
ATOM 1368 C CA . LYS B 1 76 ? -11.481 37.900 44.114 1.00 19.78 76 LYS B CA 1
ATOM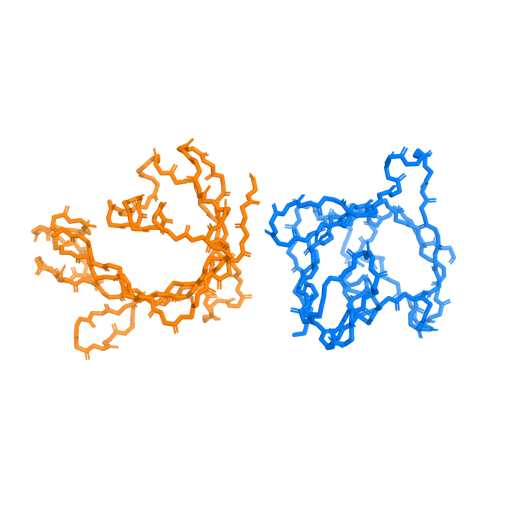 1369 C C . LYS B 1 76 ? -11.826 36.463 43.747 1.00 19.75 76 LYS B C 1
ATOM 1370 O O . LYS B 1 76 ? -12.412 36.221 42.686 1.00 19.28 76 LYS B O 1
ATOM 1376 N N . LEU B 1 77 ? -11.423 35.518 44.594 1.00 17.09 77 LEU B N 1
ATOM 1377 C CA . LEU B 1 77 ? -11.738 34.104 44.433 1.00 19.26 77 LEU B CA 1
ATOM 1378 C C . LEU B 1 77 ? -12.770 33.726 45.478 1.00 20.27 77 LEU B C 1
ATOM 1379 O O . LEU B 1 77 ? -12.490 33.798 46.682 1.00 21.57 77 LEU B O 1
ATOM 1384 N N . THR B 1 78 ? -13.940 33.297 45.024 1.00 19.71 78 THR B N 1
ATOM 1385 C CA . THR B 1 78 ? -15.011 32.856 45.905 1.00 18.84 78 THR B CA 1
ATOM 1386 C C . THR B 1 78 ? -15.096 31.336 45.819 1.00 22.11 78 THR B C 1
ATOM 1387 O O . THR B 1 78 ? -15.446 30.789 44.767 1.00 22.95 78 THR B O 1
ATOM 1391 N N . CYS B 1 79 ? -14.766 30.666 46.924 1.00 21.59 79 CYS B N 1
ATOM 1392 C CA . CYS B 1 79 ? -14.672 29.212 47.008 1.00 20.05 79 CYS B CA 1
ATOM 1393 C C . CYS B 1 79 ? -15.841 28.676 47.824 1.00 22.55 79 CYS B C 1
ATOM 1394 O O . CYS B 1 79 ? -15.966 28.994 49.012 1.00 22.35 79 CYS B O 1
ATOM 1397 N N . SER B 1 80 ? -16.677 27.851 47.200 1.00 23.05 80 SER B N 1
ATOM 1398 C CA . SER B 1 80 ? -17.753 27.200 47.929 1.00 26.13 80 SER B CA 1
ATOM 1399 C C . SER B 1 80 ? -17.188 26.161 48.892 1.00 23.59 80 SER B C 1
ATOM 1400 O O . SER B 1 80 ? -16.039 25.731 48.756 1.00 21.14 80 SER B O 1
ATOM 1403 N N . PRO B 1 81 ? -17.992 25.735 49.872 1.00 21.78 81 PRO B N 1
ATOM 1404 C CA . PRO B 1 81 ? -17.505 24.763 50.866 1.00 22.22 81 PRO B CA 1
ATOM 1405 C C . PRO B 1 81 ? -16.842 23.530 50.271 1.00 23.38 81 PRO B C 1
ATOM 1406 O O . PRO B 1 81 ? -15.847 23.049 50.828 1.00 22.23 81 PRO B O 1
ATOM 1410 N N . ASP B 1 82 ? -17.360 22.996 49.158 1.00 20.35 82 ASP B N 1
ATOM 1411 C CA . ASP B 1 82 ? -16.718 21.843 48.527 1.00 24.78 82 ASP B CA 1
ATOM 1412 C C . ASP B 1 82 ? -15.331 22.170 48.001 1.00 26.09 82 ASP B C 1
ATOM 1413 O O . ASP B 1 82 ? -14.528 21.256 47.790 1.00 26.51 82 ASP B O 1
ATOM 1418 N N . TYR B 1 83 ? -15.036 23.447 47.770 1.00 22.81 83 TYR B N 1
ATOM 1419 C CA . TYR B 1 83 ? -13.732 23.871 47.281 1.00 19.98 83 TYR B CA 1
ATOM 1420 C C . TYR B 1 83 ? -12.911 24.555 48.366 1.00 23.28 83 TYR B C 1
ATOM 1421 O O . TYR B 1 83 ? -11.920 25.227 48.064 1.00 20.75 83 TYR B O 1
ATOM 1430 N N . ALA B 1 84 ? -13.310 24.394 49.626 1.00 19.93 84 ALA B N 1
ATOM 1431 C CA . ALA B 1 84 ? -12.623 25.014 50.746 1.00 20.47 84 ALA B CA 1
ATOM 1432 C C . ALA B 1 84 ? -12.521 23.996 51.877 1.00 19.44 84 ALA B C 1
ATOM 1433 O O . ALA B 1 84 ? -11.838 22.982 51.726 1.00 18.56 84 ALA B O 1
ATOM 1435 N N . TYR B 1 85 ? -13.205 24.217 52.999 1.00 21.10 85 TYR B N 1
ATOM 1436 C CA . TYR B 1 85 ? -13.102 23.294 54.126 1.00 23.45 85 TYR B CA 1
ATOM 1437 C C . TYR B 1 85 ? -14.384 22.507 54.380 1.00 23.57 85 TYR B C 1
ATOM 1438 O O . TYR B 1 85 ? -14.515 21.873 55.435 1.00 26.62 85 TYR B O 1
ATOM 1447 N N . GLY B 1 86 ? -15.331 22.533 53.446 1.00 21.59 86 GLY B N 1
ATOM 1448 C CA . GLY B 1 86 ? -16.394 21.545 53.435 1.00 22.54 86 GLY B CA 1
ATOM 1449 C C . GLY B 1 86 ? -17.396 21.661 54.574 1.00 27.80 86 GLY B C 1
ATOM 1450 O O . GLY B 1 86 ? -17.631 22.734 55.147 1.00 25.49 86 GLY B O 1
ATOM 1451 N N . GLN B 1 87 ? -18.018 20.520 54.888 1.00 29.10 87 GLN B N 1
ATOM 1452 C CA . GLN B 1 87 ? -19.054 20.497 55.916 1.00 31.57 87 GLN B CA 1
ATOM 1453 C C . GLN B 1 87 ? -18.447 20.568 57.312 1.00 26.50 87 GLN B C 1
ATOM 1454 O O . GLN B 1 87 ? -18.993 21.235 58.194 1.00 31.20 87 GLN B O 1
ATOM 1456 N N . GLN B 1 88 ? -17.310 19.905 57.524 1.00 25.15 88 GLN B N 1
ATOM 1457 C CA . GLN B 1 88 ? -16.644 19.998 58.817 1.00 26.44 88 GLN B CA 1
ATOM 1458 C C . GLN B 1 88 ? -16.127 21.410 59.068 1.00 30.05 88 GLN B C 1
ATOM 1459 O O . GLN B 1 88 ? -16.269 21.938 60.177 1.00 28.52 88 GLN B O 1
ATOM 1461 N N . GLY B 1 89 ? -15.549 22.047 58.047 1.00 22.85 89 GLY B N 1
ATOM 1462 C CA . GLY B 1 89 ? -14.916 23.329 58.281 1.00 21.97 89 GLY B CA 1
ATOM 1463 C C . GLY B 1 89 ? -13.604 23.165 59.037 1.00 23.70 89 GLY B C 1
ATOM 1464 O O . GLY B 1 89 ? -12.942 22.127 58.977 1.00 23.28 89 GLY B O 1
ATOM 1465 N N . HIS B 1 90 ? -13.220 24.213 59.759 1.00 25.20 90 HIS B N 1
ATOM 1466 C CA . HIS B 1 90 ? -11.985 24.208 60.543 1.00 24.54 90 HIS B CA 1
ATOM 1467 C C . HIS B 1 90 ? -12.325 24.666 61.954 1.00 24.97 90 HIS B C 1
ATOM 1468 O O . HIS B 1 90 ? -12.418 25.880 62.208 1.00 23.89 90 HIS B O 1
ATOM 1475 N N . PRO B 1 91 ? -12.516 23.740 62.893 1.00 29.18 91 PRO B N 1
ATOM 1476 C CA . PRO B 1 91 ? -12.974 24.134 64.233 1.00 28.43 91 PRO B CA 1
ATOM 1477 C C . PRO B 1 91 ? -12.130 25.264 64.804 1.00 23.33 91 PRO B C 1
ATOM 1478 O O . PRO B 1 91 ? -10.900 25.241 64.733 1.00 27.86 91 PRO B O 1
ATOM 1482 N N . GLY B 1 92 ? -12.813 26.275 65.346 1.00 24.83 92 GLY B N 1
ATOM 1483 C CA . GLY B 1 92 ? -12.187 27.476 65.856 1.00 23.49 92 GLY B CA 1
ATOM 1484 C C . GLY B 1 92 ? -11.868 28.537 64.828 1.00 20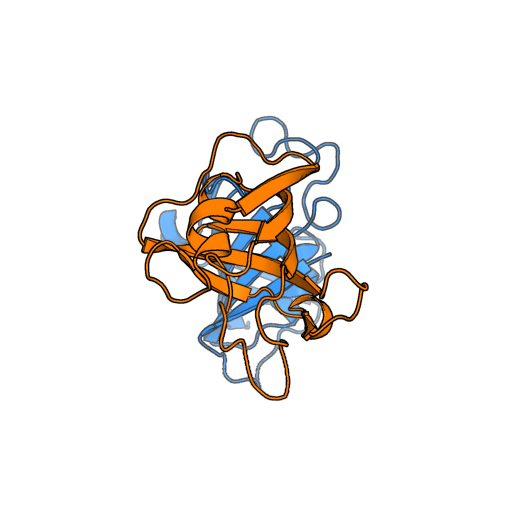.99 92 GLY B C 1
ATOM 1485 O O . GLY B 1 92 ? -11.587 29.680 65.214 1.00 21.60 92 GLY B O 1
ATOM 1486 N N . VAL B 1 93 ? -11.918 28.215 63.531 1.00 25.54 93 VAL B N 1
ATOM 1487 C CA . VAL B 1 93 ? -11.472 29.137 62.491 1.00 20.19 93 VAL B CA 1
ATOM 1488 C C . VAL B 1 93 ? -12.546 29.328 61.426 1.00 20.06 93 VAL B C 1
ATOM 1489 O O . VAL B 1 93 ? -12.984 30.455 61.175 1.00 20.87 93 VAL B O 1
ATOM 1493 N N . ILE B 1 94 ? -12.954 28.244 60.774 1.00 17.60 94 ILE B N 1
ATOM 1494 C CA . ILE B 1 94 ? -13.904 28.293 59.669 1.00 19.10 94 ILE B CA 1
ATOM 1495 C C . ILE B 1 94 ? -15.137 27.492 60.073 1.00 21.17 94 ILE B C 1
ATOM 1496 O O . ILE B 1 94 ? -15.032 26.291 60.349 1.00 20.10 94 ILE B O 1
ATOM 1501 N N . PRO B 1 95 ? -16.320 28.106 60.118 1.00 18.78 95 PRO B N 1
ATOM 1502 C CA . PRO B 1 95 ? -17.549 27.371 60.455 1.00 22.01 95 PRO B CA 1
ATOM 1503 C C . PRO B 1 95 ? -17.886 26.313 59.419 1.00 24.26 95 PRO B C 1
ATOM 1504 O O . PRO B 1 95 ? -17.452 26.385 58.255 1.00 22.59 95 PRO B O 1
ATOM 1508 N N . PRO B 1 96 ? -18.683 25.320 59.807 1.00 25.92 96 PRO B N 1
ATOM 1509 C CA . PRO B 1 96 ? -19.186 24.343 58.839 1.00 28.67 96 PRO B CA 1
ATOM 1510 C C . PRO B 1 96 ? -19.814 25.018 57.627 1.00 24.96 96 PRO B C 1
ATOM 1511 O O . PRO B 1 96 ? -20.468 26.061 57.734 1.00 26.17 96 PRO B O 1
ATOM 1515 N N . ASN B 1 97 ? -19.565 24.433 56.459 1.00 23.83 97 ASN B N 1
ATOM 1516 C CA . ASN B 1 97 ? -20.211 24.838 55.209 1.00 29.01 97 ASN B CA 1
ATOM 1517 C C . ASN B 1 97 ? -20.073 26.339 54.945 1.00 27.86 97 ASN B C 1
ATOM 1518 O O . ASN B 1 97 ? -21.045 27.051 54.674 1.00 23.60 97 ASN B O 1
ATOM 1523 N N . SER B 1 98 ? -18.830 26.814 55.002 1.00 24.38 98 SER B N 1
ATOM 1524 C CA . SER B 1 98 ? -18.514 28.220 54.804 1.00 18.15 98 SER B CA 1
ATOM 1525 C C . SER B 1 98 ? -18.042 28.455 53.371 1.00 21.13 98 SER B C 1
ATOM 1526 O O . SER B 1 98 ? -17.186 27.719 52.865 1.00 20.36 98 SER B O 1
ATOM 1529 N N . THR B 1 99 ? -18.610 29.472 52.721 1.00 19.52 99 THR B N 1
ATOM 1530 C CA . THR B 1 99 ? -18.020 30.017 51.506 1.00 20.48 99 THR B CA 1
ATOM 1531 C C . THR B 1 99 ? -16.943 31.026 51.888 1.00 17.75 99 THR B C 1
ATOM 1532 O O . THR B 1 99 ? -17.112 31.815 52.826 1.00 18.86 99 THR B O 1
ATOM 1536 N N . LEU B 1 100 ? -15.813 30.968 51.188 1.00 16.59 100 LEU B N 1
ATOM 1537 C CA . LEU B 1 100 ? -14.658 31.796 51.505 1.00 16.67 100 LEU B CA 1
ATOM 1538 C C . LEU B 1 100 ? -14.367 32.739 50.352 1.00 16.64 100 LEU B C 1
ATOM 1539 O O . LEU B 1 100 ? -14.491 32.360 49.181 1.00 19.24 100 LEU B O 1
ATOM 1544 N N . ILE B 1 101 ? -13.962 33.958 50.691 1.00 14.30 101 ILE B N 1
ATOM 1545 C CA . ILE B 1 101 ? -13.623 34.992 49.717 1.00 18.34 101 ILE B CA 1
ATOM 1546 C C . ILE B 1 101 ? -12.161 35.367 49.918 1.00 20.48 101 ILE B C 1
ATOM 1547 O O . ILE B 1 101 ? -11.764 35.769 51.017 1.00 18.55 101 ILE B O 1
ATOM 1552 N N . PHE B 1 102 ? -11.372 35.261 48.853 1.00 19.37 102 PHE B N 1
ATOM 1553 C CA . PHE B 1 102 ? -9.951 35.577 48.880 1.00 17.26 102 PHE B CA 1
ATOM 1554 C C . PHE B 1 102 ? -9.654 36.689 47.889 1.00 22.97 102 PHE B C 1
ATOM 1555 O O . PHE B 1 102 ? -10.057 36.616 46.717 1.00 17.02 102 PHE B O 1
ATOM 1563 N N . ASP B 1 103 ? -8.943 37.707 48.362 1.00 19.44 103 ASP B N 1
ATOM 1564 C CA . ASP B 1 103 ? -8.335 38.707 47.498 1.00 16.74 103 ASP B CA 1
ATOM 1565 C C . ASP B 1 103 ? -6.906 38.248 47.214 1.00 20.89 103 ASP B C 1
ATOM 1566 O O . ASP B 1 103 ? -6.076 38.201 48.125 1.00 17.35 103 ASP B O 1
ATOM 1571 N N . VAL B 1 104 ? -6.627 37.880 45.963 1.00 19.51 104 VAL B N 1
ATOM 1572 C CA . VAL B 1 104 ? -5.379 37.221 45.586 1.00 17.65 104 VAL B CA 1
ATOM 1573 C C . VAL B 1 104 ? -4.705 38.044 44.502 1.00 16.81 104 VAL B C 1
ATOM 1574 O O . VAL B 1 104 ? -5.330 38.367 43.488 1.00 14.97 104 VAL B O 1
ATOM 1578 N N . GLU B 1 105 ? -3.434 38.382 44.712 1.00 16.45 105 GLU B N 1
ATOM 1579 C CA . GLU B 1 105 ? -2.601 38.957 43.664 1.00 16.07 105 GLU B CA 1
ATOM 1580 C C . GLU B 1 105 ? -1.506 37.958 43.312 1.00 16.31 105 GLU B C 1
ATOM 1581 O O . GLU B 1 105 ? -0.741 37.539 44.186 1.00 15.92 105 GLU B O 1
ATOM 1587 N N . LEU B 1 106 ? -1.432 37.577 42.036 1.00 16.60 106 LEU B N 1
ATOM 1588 C CA . LEU B 1 106 ? -0.421 36.636 41.561 1.00 13.83 106 LEU B CA 1
ATOM 1589 C C . LEU B 1 106 ? 0.848 37.419 41.235 1.00 17.17 106 LEU B C 1
ATOM 1590 O O . LEU B 1 106 ? 0.923 38.099 40.206 1.00 14.28 106 LEU B O 1
ATOM 1595 N N . LEU B 1 107 ? 1.854 37.311 42.106 1.00 15.28 107 LEU B N 1
ATOM 1596 C CA . LEU B 1 107 ? 3.015 38.192 42.017 1.00 16.48 107 LEU B CA 1
ATOM 1597 C C . LEU B 1 107 ? 4.027 37.703 40.989 1.00 18.88 107 LEU B C 1
ATOM 1598 O O . LEU B 1 107 ? 4.542 38.501 40.199 1.00 16.77 107 LEU B O 1
ATOM 1603 N N . ARG B 1 108 ? 4.311 36.402 40.971 1.00 17.76 108 ARG B N 1
ATOM 1604 C CA . ARG B 1 108 ? 5.284 35.797 40.064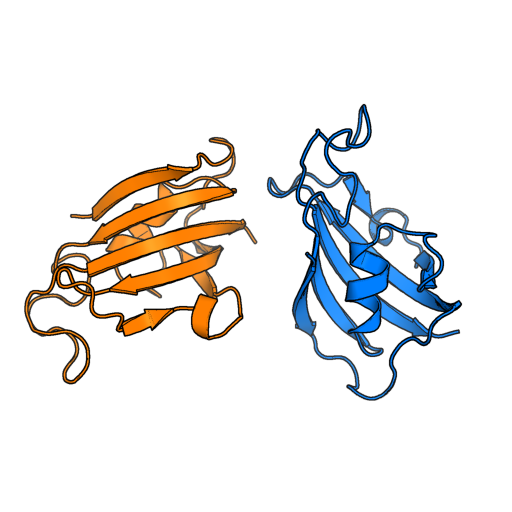 1.00 19.44 108 ARG B CA 1
ATOM 1605 C C . ARG B 1 108 ? 5.193 34.289 40.181 1.00 18.38 108 ARG B C 1
ATOM 1606 O O . ARG B 1 108 ? 4.631 33.748 41.138 1.00 16.45 108 ARG B O 1
ATOM 1614 N N . LEU B 1 109 ? 5.764 33.621 39.178 1.00 17.57 109 LEU B N 1
ATOM 1615 C CA . LEU B 1 109 ? 5.889 32.165 39.091 1.00 21.27 109 LEU B CA 1
ATOM 1616 C C . LEU B 1 109 ? 7.339 31.760 39.269 1.00 23.26 109 LEU B C 1
ATOM 1617 O O . LEU B 1 109 ? 8.238 32.460 38.825 1.00 22.80 109 LEU B O 1
ATOM 1622 N N . GLU B 1 110 ? 7.569 30.647 39.959 1.00 21.17 110 GLU B N 1
ATOM 1623 C CA . GLU B 1 110 ? 8.958 30.173 40.095 1.00 24.25 110 GLU B CA 1
ATOM 1624 C C . GLU B 1 110 ? 9.154 28.730 39.637 1.00 28.11 110 GLU B C 1
ATOM 1625 O O . GLU B 1 110 ? 8.634 28.351 38.574 1.00 29.85 110 GLU B O 1
#

B-factor: mean 22.71, std 6.54, range [11.49, 54.93]

Radius of gyration: 19.55 Å; Cα contacts (8 Å, |Δi|>4): 565; chains: 2; bounding box: 56×37×42 Å

Solvent-accessible surface area: 10809 Å² total; per-residue (Å²): 64,31,57,41,19,80,83,51,100,16,75,131,88,58,97,15,153,107,15,42,39,0,0,0,29,8,28,0,26,21,42,72,49,119,100,47,47,8,0,84,98,130,63,142,53,62,110,9,102,4,40,104,104,100,29,22,126,0,9,20,58,0,0,44,129,0,2,35,38,14,82,0,40,0,31,0,33,33,123,43,20,86,18,72,83,14,88,117,92,66,5,68,84,98,16,43,0,14,8,21,0,45,0,57,104,34,94,60,29,71,41,97,80,87,48,102,15,60,130,87,28,95,15,155,101,12,46,40,0,0,0,29,8,31,0,26,22,92,120,50,123,102,48,48,6,0,86,97,130,64,128,8,64,88,8,106,4,38,102,103,101,29,22,130,0,9,20,58,0,0,44,128,0,1,4,37,12,80,0,80,0,38,0,31,26,120,40,19,87,19,69,83,14,86,119,90,69,5,66,91,96,13,44,0,49,7,19,0,43,0,45,8,32,71

Sequence (214 aa):
GVTVETISPGDESTYPKSGQTVVVHYTGTLTNGKKFDSSRDRGKPFKFRIGKSEVIRGWDEGVAKMSVGERAKLTCSPDYAYGQQGHPGVIPPNSTLIFDVELLRLEGVTVETISPGDESTYPKSGQTVVVHYTGTLTNGKKFDSSRDRGKPFKFRIGKSEVIRGWDEGVAKMSVGERAKLTCSPDYAYGQQGHPGVIPPNSTLIFDVELLRLE

Foldseek 3Di:
DKDKAWDFAAPVPAFDDQFWKFWKWKWKAFPVRHTQDTVVVVVHIDIDGANPPPAFQQCNVHSRPGHAFIWIKMKAWQNRHVEQPADPPGGHGGTIMIMTMHGHDID/DKDKAWPDAAPVPAFDDQFWKFWKWKWKDFPVRHTQDTVVVVVHIDIDGANPPPAFQQCNVHSRPGHAFIWIKMKAWLNRHVEQPADPPGGHGGTIMIMTMHGHDID

InterPro domains:
  IPR001179 FKBP-type peptidyl-prolyl cis-trans isomerase domain [PF00254] (15-105)
  IPR001179 FKBP-type peptidyl-prolyl cis-trans isomerase domain [PS50059] (20-108)
  IPR046357 Peptidyl-prolyl cis-trans isomerase domain superfamily [G3DSA:3.10.50.40] (1-108)
  IPR050689 FKBP-type Peptidyl-prolyl cis-trans Isomerase [PTHR10516] (2-106)